Protein AF-A0A8R7QFT0-F1 (afdb_monomer)

Radius of gyration: 16.68 Å; Cα contacts (8 Å, |Δi|>4): 637; chains: 1; bounding box: 41×40×48 Å

Foldseek 3Di:
DQQPAAGDAEDPQEAADNQEHAHHQEYAYHLEYHEHCEYHEHLEYHDHNEYEEYNEYAYYNEYHDQEYAYYVEYEYEQEYFAAAFPAWDQDPVRDIDHQDQDHHAYEYECEYAEYNEYAHAARPDGNYDEELHYAYPCEYHEYCEAHYYNEAHDHLEYEYYCEYEYPDDYHDYNHYHDHPYYHYDD

Nearest PDB structures (foldseek):
  6ued-assembly1_A-2  TM=8.520E-01  e=2.632E-14  Pseudomonas aeruginosa PAO1
  4ihh-assembly2_E  TM=9.134E-01  e=1.987E-11  Escherichia coli K-12
  3pmo-assembly1_A  TM=8.432E-01  e=2.680E-12  Pseudomonas aeruginosa
  2iu9-assembly1_C  TM=8.853E-01  e=5.551E-11  Chlamydia trachomatis
  4ihf-assembly1_D  TM=6.630E-01  e=5.502E-12  Escherichia coli K-12

Mean predicted aligned error: 3.32 Å

Sequence (186 aa):
MPWRNGGGVLHRAASVDPTAVVEAGAVVHYGAVIGKEVVIGSGTVVGPSVSVGQSTRIGYNVVLSNCSVGEFYTIHNGACIGQDDFGFFVDKDGQVKKKPQELYARIGDNVEIGANTCIDRGSWRDTMIGDDTKIDNLVQIGHNVVIGKCYLICGQVGIAGSATLSDYIVLGGRVAIRDHVSIASK

Solvent-accessible surface area (backbone atoms only — not comparable to full-atom values): 8076 Å² total; per-residue (Å²): 83,73,39,91,45,49,49,7,40,38,36,93,59,35,48,66,36,88,65,25,35,32,21,50,68,14,37,38,27,44,55,15,35,39,28,48,55,18,36,38,25,38,53,16,36,40,28,56,57,22,36,37,28,35,51,17,40,37,32,38,46,23,40,39,27,43,28,38,41,32,31,56,24,41,37,32,40,46,18,37,35,20,43,80,53,95,46,64,47,68,50,99,86,71,46,81,41,77,53,79,58,79,44,27,20,42,38,35,37,45,27,34,40,21,38,49,19,38,34,16,12,1,52,92,47,53,10,35,40,28,35,52,19,38,37,34,36,47,23,40,37,28,26,29,22,37,42,33,33,48,28,42,36,33,40,48,21,35,37,35,37,46,18,38,36,45,46,65,44,74,41,57,65,57,41,73,43,64,53,70,39,76,46,79,56,134

InterPro domains:
  IPR001451 Hexapeptide repeat [PF00132] (31-65)
  IPR007691 UDP-3-O-[3-hydroxymyristoyl] glucosamine N-acyltransferase LpxD [PTHR43378] (1-186)
  IPR007691 UDP-3-O-[3-hydroxymyristoyl] glucosamine N-acyltransferase LpxD [cd03352] (14-185)
  IPR011004 Trimeric LpxA-like superfamily [SSF51161] (3-185)
  IPR018357 Hexapeptide transferase, conserved site [PS00101] (22-50)

Structure (mmCIF, N/CA/C/O backbone):
data_AF-A0A8R7QFT0-F1
#
_entry.id   AF-A0A8R7QFT0-F1
#
loop_
_atom_site.group_PDB
_atom_site.id
_atom_site.type_symbol
_atom_site.label_atom_id
_atom_site.label_alt_id
_atom_site.label_comp_id
_atom_site.label_asym_id
_atom_site.label_entity_id
_atom_site.label_seq_id
_atom_site.pdbx_PDB_ins_code
_atom_site.Cartn_x
_atom_site.Cartn_y
_atom_site.Cartn_z
_atom_site.occupancy
_atom_site.B_iso_or_equiv
_atom_site.auth_seq_id
_atom_site.auth_comp_id
_atom_site.auth_asym_id
_atom_site.auth_atom_id
_atom_site.pdbx_PDB_model_num
ATOM 1 N N . MET A 1 1 ? 17.997 4.508 -14.857 1.00 79.25 1 MET A N 1
ATOM 2 C CA . MET A 1 1 ? 18.190 4.035 -16.246 1.00 79.25 1 MET A CA 1
ATOM 3 C C . MET A 1 1 ? 16.840 3.586 -16.779 1.00 79.25 1 MET A C 1
ATOM 5 O O . MET A 1 1 ? 16.063 3.093 -15.965 1.00 79.25 1 MET A O 1
ATOM 9 N N . PRO A 1 2 ? 16.546 3.757 -18.077 1.00 84.00 2 PRO A N 1
ATOM 10 C CA . PRO A 1 2 ? 15.335 3.201 -18.675 1.00 84.00 2 PRO A CA 1
ATOM 11 C C . PRO A 1 2 ? 15.318 1.671 -18.555 1.00 84.00 2 PRO A C 1
ATOM 13 O O . PRO A 1 2 ? 16.325 1.018 -18.842 1.00 84.00 2 PRO A O 1
ATOM 16 N N . TRP A 1 3 ? 14.199 1.101 -18.118 1.00 91.62 3 TRP A N 1
ATOM 17 C CA . TRP A 1 3 ? 13.986 -0.341 -18.041 1.00 91.62 3 TRP A CA 1
ATOM 18 C C . TRP A 1 3 ? 13.552 -0.895 -19.389 1.00 91.62 3 TRP A C 1
ATOM 20 O O . TRP A 1 3 ? 12.750 -0.292 -20.099 1.00 91.62 3 TRP A O 1
ATOM 30 N N . ARG A 1 4 ? 14.085 -2.062 -19.751 1.00 89.69 4 ARG A N 1
ATOM 31 C CA . ARG A 1 4 ? 13.870 -2.647 -21.081 1.00 89.69 4 ARG A CA 1
ATOM 32 C C . ARG A 1 4 ? 12.429 -3.107 -21.295 1.00 89.69 4 ARG A C 1
ATOM 34 O O . ARG A 1 4 ? 11.943 -3.039 -22.417 1.00 89.69 4 ARG A O 1
ATOM 41 N N . ASN A 1 5 ? 11.758 -3.549 -20.235 1.00 91.88 5 ASN A N 1
ATOM 42 C CA . ASN A 1 5 ? 10.401 -4.073 -20.296 1.00 91.88 5 ASN A CA 1
ATOM 43 C C . ASN A 1 5 ? 9.395 -3.004 -19.834 1.00 91.88 5 ASN A C 1
ATOM 45 O O . ASN A 1 5 ? 8.981 -2.995 -18.680 1.00 91.88 5 ASN A O 1
ATOM 49 N N . GLY A 1 6 ? 9.073 -2.050 -20.712 1.00 91.50 6 GLY A N 1
ATOM 50 C CA . GLY A 1 6 ? 8.062 -1.007 -20.462 1.00 91.50 6 GLY A CA 1
ATOM 51 C C . GLY A 1 6 ? 8.578 0.439 -20.421 1.00 91.50 6 GLY A C 1
ATOM 52 O O . GLY A 1 6 ? 7.782 1.357 -20.584 1.00 91.50 6 GLY A O 1
ATOM 53 N N . GLY A 1 7 ? 9.890 0.676 -20.297 1.00 94.75 7 GLY A N 1
ATOM 54 C CA . GLY A 1 7 ? 10.485 2.014 -20.447 1.00 94.75 7 GLY A CA 1
ATOM 55 C C . GLY A 1 7 ? 10.501 2.907 -19.197 1.00 94.75 7 GLY A C 1
ATOM 56 O O . GLY A 1 7 ? 10.902 4.066 -19.302 1.00 94.75 7 GLY A O 1
ATOM 57 N N . GLY A 1 8 ? 10.103 2.406 -18.024 1.00 97.12 8 GLY A N 1
ATOM 58 C CA . GLY A 1 8 ? 10.170 3.144 -16.755 1.00 97.12 8 GLY A CA 1
ATOM 59 C C . GLY A 1 8 ? 11.593 3.430 -16.259 1.00 97.12 8 GLY A C 1
ATOM 60 O O . GLY A 1 8 ? 12.579 2.922 -16.796 1.00 97.12 8 GLY A O 1
ATOM 61 N N . VAL A 1 9 ? 11.730 4.259 -15.221 1.00 98.06 9 VAL A N 1
ATOM 62 C CA . VAL A 1 9 ? 13.029 4.710 -14.694 1.00 98.06 9 VAL A CA 1
ATOM 63 C C . VAL A 1 9 ? 13.386 3.976 -13.407 1.00 98.06 9 VAL A C 1
ATOM 65 O O . VAL A 1 9 ? 12.715 4.113 -12.390 1.00 98.06 9 VAL A O 1
ATOM 68 N N . LEU A 1 10 ? 14.503 3.251 -13.424 1.00 97.56 10 LEU A N 1
ATOM 69 C CA . LEU A 1 10 ? 14.984 2.498 -12.264 1.00 97.56 10 LEU A CA 1
ATOM 70 C C . LEU A 1 10 ? 16.259 3.119 -11.701 1.00 97.56 10 LEU A C 1
ATOM 72 O O . LEU A 1 10 ? 17.185 3.478 -12.445 1.00 97.56 10 LEU A O 1
ATOM 76 N N . HIS A 1 11 ? 16.336 3.196 -10.377 1.00 97.69 11 HIS A N 1
ATOM 77 C CA . HIS A 1 11 ? 17.586 3.458 -9.683 1.00 97.69 11 HIS A CA 1
ATOM 78 C C . HIS A 1 11 ? 18.527 2.245 -9.783 1.00 97.69 11 HIS A C 1
ATOM 80 O O . HIS A 1 11 ? 18.095 1.101 -9.710 1.00 97.69 11 HIS A O 1
ATOM 86 N N . ARG A 1 12 ? 19.844 2.481 -9.884 1.00 96.06 12 ARG A N 1
ATOM 87 C CA . ARG A 1 12 ? 20.861 1.417 -10.063 1.00 96.06 12 ARG A CA 1
ATOM 88 C C . ARG A 1 12 ? 20.927 0.384 -8.932 1.00 96.06 12 ARG A C 1
ATOM 90 O O . ARG A 1 12 ? 21.473 -0.690 -9.115 1.00 96.06 12 ARG A O 1
ATOM 97 N N . ALA A 1 13 ? 20.453 0.773 -7.753 1.00 97.25 13 ALA A N 1
ATOM 98 C CA . ALA A 1 13 ? 20.448 -0.045 -6.543 1.00 97.25 13 ALA A CA 1
ATOM 99 C C . ALA A 1 13 ? 19.073 -0.675 -6.263 1.00 97.25 13 ALA A C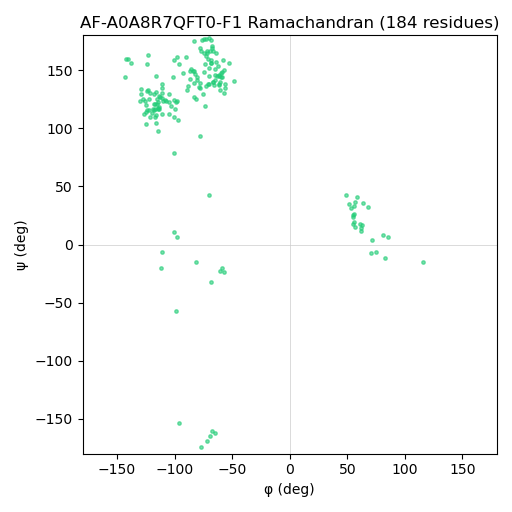 1
ATOM 101 O O . ALA A 1 13 ? 18.846 -1.143 -5.154 1.00 97.25 13 ALA A O 1
ATOM 102 N N . ALA A 1 14 ? 18.135 -0.603 -7.211 1.00 97.81 14 ALA A N 1
ATOM 103 C CA . ALA A 1 14 ? 16.905 -1.380 -7.153 1.00 97.81 14 ALA A CA 1
ATOM 104 C C . ALA A 1 14 ? 17.184 -2.808 -7.641 1.00 97.81 14 ALA A C 1
ATOM 106 O O . ALA A 1 14 ? 17.943 -3.000 -8.594 1.00 97.81 14 ALA A O 1
ATOM 107 N N . SER A 1 15 ? 16.558 -3.792 -7.006 1.00 98.06 15 SER A N 1
ATOM 108 C CA . SER A 1 15 ? 16.543 -5.180 -7.461 1.00 98.06 15 SER A CA 1
ATOM 109 C C . SER A 1 15 ? 15.217 -5.431 -8.164 1.00 98.06 15 SER A C 1
ATOM 111 O O . SER A 1 15 ? 14.169 -5.424 -7.525 1.00 98.06 15 SER A O 1
ATOM 113 N N . VAL A 1 16 ? 15.242 -5.601 -9.482 1.00 98.12 16 VAL A N 1
ATOM 114 C CA . VAL A 1 16 ? 14.033 -5.799 -10.289 1.00 98.12 16 VAL A CA 1
ATOM 115 C C . VAL A 1 16 ? 14.198 -7.076 -11.089 1.00 98.12 16 VAL A C 1
ATOM 117 O O . VAL A 1 16 ? 15.177 -7.215 -11.827 1.00 98.12 16 VAL A O 1
ATOM 120 N N . ASP A 1 17 ? 13.262 -8.010 -10.927 1.00 98.38 17 ASP A N 1
ATOM 121 C CA . ASP A 1 17 ? 13.272 -9.242 -11.704 1.00 98.38 17 ASP A CA 1
ATOM 122 C C . ASP A 1 17 ? 13.146 -8.935 -13.212 1.00 98.38 17 ASP A C 1
ATOM 124 O O . ASP A 1 17 ? 12.333 -8.090 -13.595 1.00 98.38 17 ASP A O 1
ATOM 128 N N . PRO A 1 18 ? 13.910 -9.605 -14.099 1.00 97.31 18 PRO A N 1
ATOM 129 C CA . PRO A 1 18 ? 13.865 -9.351 -15.541 1.00 97.31 18 PRO A CA 1
ATOM 130 C C . PRO A 1 18 ? 12.485 -9.513 -16.192 1.00 97.31 18 PRO A C 1
ATOM 132 O O . PRO A 1 18 ? 12.252 -8.948 -17.260 1.00 97.31 18 PRO A O 1
ATOM 135 N N . THR A 1 19 ? 11.587 -10.289 -15.579 1.00 98.06 19 THR A N 1
ATOM 136 C CA . THR A 1 19 ? 10.218 -10.504 -16.073 1.00 98.06 19 THR A CA 1
ATOM 137 C C . THR A 1 19 ? 9.258 -9.373 -15.701 1.00 98.06 19 THR A C 1
ATOM 139 O O . THR A 1 19 ? 8.189 -9.270 -16.301 1.00 98.06 19 THR A O 1
ATOM 142 N N . ALA A 1 20 ? 9.628 -8.498 -14.760 1.00 98.38 20 ALA A N 1
ATOM 143 C CA . ALA A 1 20 ? 8.789 -7.381 -14.351 1.00 98.38 20 ALA A CA 1
ATOM 144 C C . ALA A 1 20 ? 8.624 -6.358 -15.486 1.00 98.38 20 ALA A C 1
ATOM 146 O O . ALA A 1 20 ? 9.579 -6.028 -16.201 1.00 98.38 20 ALA A O 1
ATOM 147 N N . VAL A 1 21 ? 7.412 -5.829 -15.630 1.00 98.56 21 VAL A N 1
ATOM 148 C CA . VAL A 1 21 ? 7.069 -4.742 -16.550 1.00 98.56 21 VAL A CA 1
ATOM 149 C C . VAL A 1 21 ? 6.996 -3.447 -15.749 1.00 98.56 21 VAL A C 1
ATOM 151 O O . VAL A 1 21 ? 6.246 -3.349 -14.783 1.00 98.56 21 VAL A O 1
ATOM 154 N N . VAL A 1 22 ? 7.758 -2.438 -16.162 1.00 98.50 22 VAL A N 1
ATOM 155 C CA . VAL A 1 22 ? 7.735 -1.099 -15.563 1.00 98.50 22 VAL A CA 1
ATOM 156 C C . VAL A 1 22 ? 7.463 -0.101 -16.675 1.00 98.50 22 VAL A C 1
ATOM 158 O O . VAL A 1 22 ? 8.348 0.171 -17.489 1.00 98.50 22 VAL A O 1
ATOM 161 N N . GLU A 1 23 ? 6.231 0.398 -16.740 1.00 98.50 23 GLU A N 1
ATOM 162 C CA . GLU A 1 23 ? 5.762 1.258 -17.824 1.00 98.50 23 GLU A CA 1
ATOM 163 C C . GLU A 1 23 ? 6.431 2.640 -17.825 1.00 98.50 23 GLU A C 1
ATOM 165 O O . GLU A 1 23 ? 6.960 3.128 -16.821 1.00 98.50 23 GLU A O 1
ATOM 170 N N . ALA A 1 24 ? 6.399 3.302 -18.982 1.00 97.56 24 ALA A N 1
ATOM 171 C CA . ALA A 1 24 ? 6.966 4.628 -19.162 1.00 97.56 24 ALA A CA 1
ATOM 172 C C . ALA A 1 24 ? 6.370 5.623 -18.154 1.00 97.56 24 ALA A C 1
ATOM 174 O O . ALA A 1 24 ? 5.161 5.668 -17.924 1.00 97.56 24 ALA A O 1
ATOM 175 N N . GLY A 1 25 ? 7.238 6.427 -17.540 1.00 97.62 25 GLY A N 1
ATOM 176 C CA . GLY A 1 25 ? 6.858 7.378 -16.495 1.00 97.62 25 GLY A CA 1
ATOM 177 C C . GLY A 1 25 ? 6.748 6.784 -15.087 1.00 97.62 25 GLY A C 1
ATOM 178 O O . GLY A 1 25 ? 6.696 7.559 -14.138 1.00 97.62 25 GLY A O 1
ATOM 179 N N . ALA A 1 26 ? 6.757 5.457 -14.917 1.00 98.56 26 ALA A N 1
ATOM 180 C CA . ALA A 1 26 ? 6.905 4.854 -13.593 1.00 98.56 26 ALA A CA 1
ATOM 181 C C . ALA A 1 26 ? 8.355 4.971 -13.090 1.00 98.56 26 ALA A C 1
ATOM 183 O O . ALA A 1 26 ? 9.309 4.948 -13.880 1.00 98.56 26 ALA A O 1
ATOM 184 N N . VAL A 1 27 ? 8.527 5.089 -11.771 1.00 98.56 27 VAL A N 1
ATOM 185 C CA . VAL A 1 27 ? 9.830 5.283 -11.118 1.00 98.56 27 VAL A CA 1
ATOM 186 C C . VAL A 1 27 ? 10.025 4.270 -9.995 1.00 98.56 27 VAL A C 1
A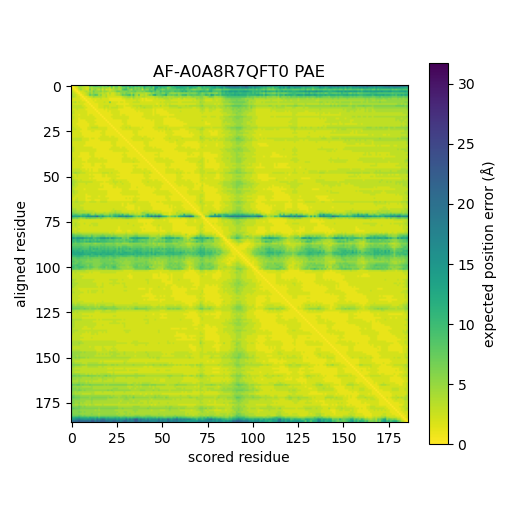TOM 188 O O . VAL A 1 27 ? 9.179 4.141 -9.116 1.00 98.56 27 VAL A O 1
ATOM 191 N N . VAL A 1 28 ? 11.171 3.586 -9.991 1.00 98.62 28 VAL A N 1
ATOM 192 C CA . VAL A 1 28 ? 11.566 2.639 -8.937 1.00 98.62 28 VAL A CA 1
ATOM 193 C C . VAL A 1 28 ? 12.836 3.138 -8.249 1.00 98.62 28 VAL A C 1
ATOM 195 O O . VAL A 1 28 ? 13.896 3.262 -8.875 1.00 98.62 28 VAL A O 1
ATOM 198 N N . HIS A 1 29 ? 12.732 3.443 -6.957 1.00 98.56 29 HIS A N 1
ATOM 199 C CA . HIS A 1 29 ? 13.805 4.031 -6.157 1.00 98.56 29 HIS A CA 1
ATOM 200 C C . HIS A 1 29 ? 14.808 2.998 -5.613 1.00 98.56 29 HIS A C 1
ATOM 202 O O . HIS A 1 29 ? 14.701 1.791 -5.816 1.00 98.56 29 HIS A O 1
ATOM 208 N N . TYR A 1 30 ? 15.861 3.498 -4.961 1.00 98.19 30 TYR A N 1
ATOM 209 C CA . TYR A 1 30 ? 16.964 2.688 -4.447 1.00 98.19 30 TYR A CA 1
ATOM 210 C C . TYR A 1 30 ? 16.505 1.669 -3.397 1.00 98.19 30 TYR A C 1
ATOM 212 O O . TYR A 1 30 ? 15.620 1.947 -2.594 1.00 98.19 30 TYR A O 1
ATOM 220 N N . GLY A 1 31 ? 17.127 0.489 -3.386 1.00 97.94 31 GLY A N 1
ATOM 221 C CA . GLY A 1 31 ? 16.820 -0.565 -2.420 1.00 97.94 31 GLY A CA 1
ATOM 222 C C . GLY A 1 31 ? 15.464 -1.242 -2.621 1.00 97.94 31 GLY A C 1
ATOM 223 O O . GLY A 1 31 ? 15.204 -2.231 -1.945 1.00 97.94 31 GLY A O 1
ATOM 224 N N . ALA A 1 32 ? 14.612 -0.750 -3.529 1.00 98.56 32 ALA A N 1
ATOM 225 C CA . ALA A 1 32 ? 13.345 -1.397 -3.839 1.00 98.56 32 ALA A CA 1
ATOM 226 C C . ALA A 1 32 ? 13.578 -2.793 -4.435 1.00 98.56 32 ALA A C 1
ATOM 228 O O . ALA A 1 32 ? 14.540 -3.002 -5.182 1.00 98.56 32 ALA A O 1
ATOM 229 N N . VAL A 1 33 ? 12.689 -3.730 -4.109 1.00 98.69 33 VAL A N 1
ATOM 230 C CA . VAL A 1 33 ? 12.734 -5.122 -4.568 1.00 98.69 33 VAL A CA 1
ATOM 231 C C . VAL A 1 33 ? 11.433 -5.447 -5.289 1.00 98.69 33 VAL A C 1
ATOM 233 O O . VAL A 1 33 ? 10.370 -5.438 -4.677 1.00 98.69 33 VAL A O 1
ATOM 236 N N . ILE A 1 34 ? 11.518 -5.735 -6.584 1.00 98.62 34 ILE A N 1
ATOM 237 C CA . ILE A 1 34 ? 10.370 -6.040 -7.440 1.00 98.62 34 ILE A CA 1
ATOM 23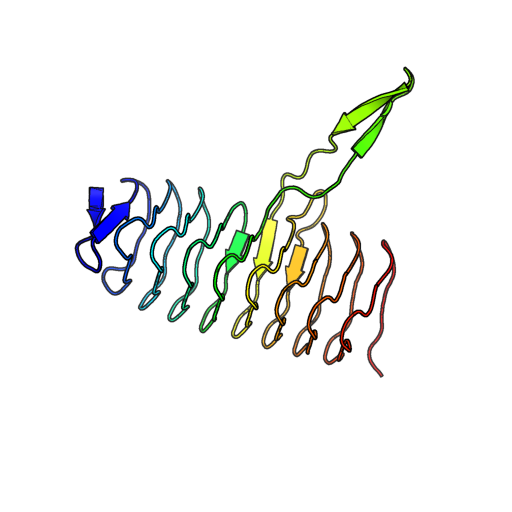8 C C . ILE A 1 34 ? 10.457 -7.498 -7.890 1.00 98.62 34 ILE A C 1
ATOM 240 O O . ILE A 1 34 ? 11.425 -7.888 -8.548 1.00 98.62 34 ILE A O 1
ATOM 244 N N . GLY A 1 35 ? 9.451 -8.287 -7.513 1.00 98.50 35 GLY A N 1
ATOM 245 C CA . GLY A 1 35 ? 9.349 -9.708 -7.824 1.00 98.50 35 GLY A CA 1
ATOM 246 C C . GLY A 1 35 ? 9.069 -10.021 -9.296 1.00 98.50 35 GLY A C 1
ATOM 247 O O . GLY A 1 35 ? 8.884 -9.139 -10.137 1.00 98.50 35 GLY A O 1
ATOM 248 N N . LYS A 1 36 ? 9.027 -11.323 -9.592 1.00 98.44 36 LYS A N 1
ATOM 249 C CA . LYS A 1 36 ? 8.719 -11.866 -10.922 1.00 98.44 36 LYS A CA 1
ATOM 250 C C . LYS A 1 36 ? 7.338 -11.437 -11.388 1.00 98.44 36 LYS A C 1
ATOM 252 O O . LYS A 1 36 ? 6.417 -11.376 -10.584 1.00 98.44 36 LYS A O 1
ATOM 257 N N . GLU A 1 37 ? 7.194 -11.185 -12.684 1.00 98.00 37 GLU A N 1
ATOM 258 C CA . GLU A 1 37 ? 5.908 -10.919 -13.346 1.00 98.00 37 GLU A CA 1
ATOM 259 C C . GLU A 1 37 ? 5.100 -9.758 -12.734 1.00 98.00 37 GLU A C 1
ATOM 261 O O . GLU A 1 37 ? 3.893 -9.648 -12.952 1.00 98.00 37 GLU A O 1
ATOM 266 N N . VAL A 1 38 ? 5.753 -8.874 -11.972 1.00 98.62 38 VAL A N 1
ATOM 267 C CA . VAL A 1 38 ? 5.128 -7.654 -11.460 1.00 98.62 38 VAL A CA 1
ATOM 268 C C . VAL A 1 38 ? 4.906 -6.683 -12.612 1.00 98.62 38 VAL A C 1
ATOM 270 O O . VAL A 1 38 ? 5.788 -6.494 -13.448 1.00 98.62 38 VAL A O 1
ATOM 273 N N . VAL A 1 39 ? 3.748 -6.030 -12.633 1.00 98.62 39 VAL A N 1
ATOM 274 C CA . VAL A 1 39 ? 3.428 -4.965 -13.590 1.00 98.62 39 VAL A CA 1
ATOM 275 C C . VAL A 1 39 ? 3.247 -3.659 -12.833 1.00 98.62 39 VAL A C 1
ATOM 277 O O . VAL A 1 39 ? 2.436 -3.588 -11.914 1.00 98.62 39 VAL A O 1
ATOM 280 N N . ILE A 1 40 ? 3.996 -2.631 -13.225 1.00 98.75 40 ILE A N 1
ATOM 281 C CA . ILE A 1 40 ? 3.951 -1.291 -12.636 1.00 98.75 40 ILE A CA 1
ATOM 282 C C . ILE A 1 40 ? 3.466 -0.305 -13.697 1.00 98.75 40 ILE A C 1
ATOM 284 O O . ILE A 1 40 ? 4.188 -0.033 -14.659 1.00 98.75 40 ILE A O 1
ATOM 288 N N . GLY A 1 41 ? 2.259 0.225 -13.503 1.00 98.62 41 GLY A N 1
ATOM 289 C CA . GLY A 1 41 ? 1.626 1.171 -14.415 1.00 98.62 41 GLY A CA 1
ATOM 290 C C . GLY A 1 41 ? 2.305 2.542 -14.464 1.00 98.62 41 GLY A C 1
ATOM 291 O O . GLY A 1 41 ? 2.959 2.974 -13.512 1.00 98.62 41 GLY A O 1
ATOM 292 N N . SER A 1 42 ? 2.125 3.261 -15.572 1.00 98.56 42 SER A N 1
ATOM 293 C CA . SER A 1 42 ? 2.629 4.625 -15.769 1.00 98.56 42 SER A CA 1
ATOM 294 C C . SER A 1 42 ? 2.326 5.582 -14.606 1.00 98.56 42 SER A C 1
ATOM 296 O O . SER A 1 42 ? 1.243 5.579 -14.018 1.00 98.56 42 SER A O 1
ATOM 298 N N . GLY A 1 43 ? 3.302 6.439 -14.295 1.00 98.38 43 GLY A N 1
ATOM 299 C CA . GLY A 1 43 ? 3.208 7.456 -13.240 1.00 98.38 43 GLY A CA 1
ATOM 300 C C . GLY A 1 43 ? 3.316 6.913 -11.812 1.00 98.38 43 GLY A C 1
ATOM 301 O O . GLY A 1 43 ? 3.395 7.699 -10.872 1.00 98.38 43 GLY A O 1
ATOM 302 N N . THR A 1 44 ? 3.353 5.590 -11.631 1.00 98.81 44 THR A N 1
ATOM 303 C CA . THR A 1 44 ? 3.532 4.974 -10.315 1.00 98.81 44 THR A CA 1
ATOM 304 C C . THR A 1 44 ? 4.944 5.181 -9.785 1.00 98.81 44 THR A C 1
ATOM 306 O O . THR A 1 44 ? 5.934 5.034 -10.507 1.00 98.81 44 THR A O 1
ATOM 309 N N . VAL A 1 45 ? 5.039 5.483 -8.492 1.00 98.75 45 VAL A N 1
ATOM 310 C CA . VAL A 1 45 ? 6.300 5.654 -7.773 1.00 98.75 45 VAL A CA 1
ATOM 311 C C . VAL A 1 45 ? 6.438 4.550 -6.734 1.00 98.75 45 VAL A C 1
ATOM 313 O O . VAL A 1 45 ? 5.666 4.474 -5.779 1.00 98.75 45 VAL A O 1
ATOM 316 N N . VAL A 1 46 ? 7.465 3.717 -6.900 1.00 98.69 46 VAL A N 1
ATOM 317 C CA . VAL A 1 46 ? 7.905 2.756 -5.888 1.00 98.69 46 VAL A CA 1
ATOM 318 C C . VAL A 1 46 ? 9.069 3.359 -5.117 1.00 98.69 46 VAL A C 1
ATOM 320 O O . VAL A 1 46 ? 10.176 3.499 -5.642 1.00 98.69 46 VAL A O 1
ATOM 323 N N . GLY A 1 47 ? 8.798 3.746 -3.876 1.00 98.44 47 GLY A N 1
ATOM 324 C CA . GLY A 1 47 ? 9.729 4.418 -2.984 1.00 98.44 47 GLY A CA 1
ATOM 325 C C . GLY A 1 47 ? 10.894 3.542 -2.510 1.00 98.44 47 GLY A C 1
ATOM 326 O O . GLY A 1 47 ? 10.978 2.353 -2.830 1.00 98.44 47 GLY A O 1
ATOM 327 N N . PRO A 1 48 ? 11.835 4.131 -1.753 1.00 97.94 48 PRO A N 1
ATOM 328 C CA . PRO A 1 48 ? 13.026 3.426 -1.310 1.00 97.94 48 PRO A CA 1
ATOM 329 C C . PRO A 1 48 ? 12.718 2.215 -0.438 1.00 97.94 48 PRO A C 1
ATOM 331 O O . PRO A 1 48 ? 11.856 2.282 0.438 1.00 97.94 48 PRO A O 1
ATOM 334 N N . SER A 1 49 ? 13.460 1.129 -0.655 1.00 97.19 49 SER A N 1
ATOM 335 C CA . SER A 1 49 ? 13.356 -0.110 0.130 1.00 97.19 49 SER A CA 1
ATOM 336 C C . SER A 1 49 ? 11.949 -0.730 0.199 1.00 97.19 49 SER A C 1
ATOM 338 O O . SER A 1 49 ? 11.695 -1.564 1.065 1.00 97.19 49 SER A O 1
ATOM 340 N N . VAL A 1 50 ? 11.037 -0.352 -0.705 1.00 98.56 50 VAL A N 1
ATOM 341 C CA . VAL A 1 50 ? 9.731 -1.007 -0.861 1.00 98.56 50 VAL A CA 1
ATOM 342 C C . VAL A 1 50 ? 9.923 -2.369 -1.522 1.00 98.56 50 VAL A C 1
ATOM 344 O O . VAL A 1 50 ? 10.655 -2.484 -2.506 1.00 98.56 50 VAL A O 1
ATOM 347 N N . SER A 1 51 ? 9.239 -3.394 -1.016 1.00 98.62 51 SER A N 1
ATOM 348 C CA . SER A 1 51 ? 9.216 -4.725 -1.631 1.00 98.62 51 SER A CA 1
ATOM 349 C C . SER A 1 51 ? 7.84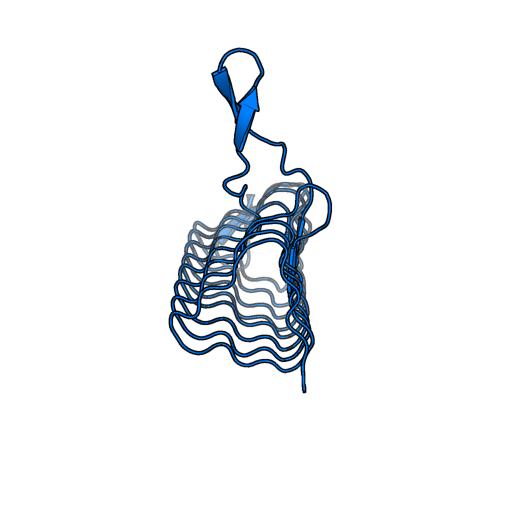3 -5.037 -2.219 1.00 98.62 51 SER A C 1
ATOM 351 O O . SER A 1 51 ? 6.830 -4.830 -1.552 1.00 98.62 51 SER A O 1
ATOM 353 N N . VAL A 1 52 ? 7.811 -5.574 -3.436 1.00 98.69 52 VAL A N 1
ATOM 354 C CA . VAL A 1 52 ? 6.592 -6.026 -4.117 1.00 98.69 52 VAL A CA 1
ATOM 355 C C . VAL A 1 52 ? 6.767 -7.487 -4.519 1.00 98.69 52 VAL A C 1
ATOM 357 O O . VAL A 1 52 ? 7.694 -7.813 -5.266 1.00 98.69 52 VAL A O 1
ATOM 360 N N . GLY A 1 53 ? 5.892 -8.352 -4.006 1.00 98.38 53 GLY A N 1
ATOM 361 C CA . GLY A 1 53 ? 5.858 -9.782 -4.297 1.00 98.38 53 GLY A CA 1
ATOM 362 C C . GLY A 1 53 ? 5.480 -10.097 -5.744 1.00 98.38 53 GLY A C 1
ATOM 363 O O . GLY A 1 53 ? 5.033 -9.228 -6.493 1.00 98.38 53 GLY A O 1
ATOM 364 N N . GLN A 1 54 ? 5.702 -11.345 -6.155 1.00 98.44 54 GLN A N 1
ATOM 365 C CA . GLN A 1 54 ? 5.520 -11.777 -7.542 1.00 98.44 54 GLN A CA 1
ATOM 366 C C . GLN A 1 54 ? 4.067 -11.677 -8.033 1.00 98.44 54 GLN A C 1
ATOM 368 O O . GLN A 1 54 ? 3.116 -11.705 -7.251 1.00 98.44 54 GLN A O 1
ATOM 373 N N . SER A 1 55 ? 3.913 -11.596 -9.356 1.00 98.06 55 SER A N 1
ATOM 374 C CA . SER A 1 55 ? 2.632 -11.617 -10.074 1.00 98.06 55 SER A CA 1
ATOM 375 C C . SER A 1 55 ? 1.629 -10.554 -9.591 1.00 98.06 55 SER A C 1
ATOM 377 O O . SER A 1 55 ? 0.416 -10.706 -9.749 1.00 98.06 55 SER A O 1
ATOM 379 N N . THR A 1 56 ? 2.142 -9.462 -9.021 1.00 98.19 56 THR A N 1
ATOM 380 C CA . THR A 1 56 ? 1.375 -8.314 -8.529 1.00 98.19 56 THR A CA 1
ATOM 381 C C . THR A 1 56 ? 1.185 -7.271 -9.628 1.00 98.19 56 THR A C 1
ATOM 383 O O . THR A 1 56 ? 2.132 -6.884 -10.314 1.00 98.19 56 THR A O 1
ATOM 386 N N . ARG A 1 57 ? -0.044 -6.775 -9.785 1.00 98.50 57 ARG A N 1
ATOM 387 C CA . ARG A 1 57 ? -0.392 -5.696 -10.717 1.00 98.50 57 ARG A CA 1
ATOM 388 C C . ARG A 1 57 ? -0.612 -4.398 -9.957 1.00 98.50 57 ARG A C 1
ATOM 390 O O . ARG A 1 57 ? -1.468 -4.326 -9.080 1.00 98.50 57 ARG A O 1
ATOM 397 N N . ILE A 1 58 ? 0.142 -3.371 -10.318 1.00 98.69 58 ILE A N 1
ATOM 398 C CA . ILE A 1 58 ? 0.040 -2.028 -9.760 1.00 98.69 58 ILE A CA 1
ATOM 399 C C . ILE A 1 58 ? -0.431 -1.096 -10.870 1.00 98.69 58 ILE A C 1
ATOM 401 O O . ILE A 1 58 ? 0.206 -1.007 -11.918 1.00 98.69 58 ILE A O 1
ATOM 405 N N . GLY A 1 59 ? -1.552 -0.418 -10.636 1.00 98.50 59 GLY A N 1
ATOM 406 C CA . GLY A 1 59 ? -2.167 0.510 -11.574 1.00 98.50 59 GLY A CA 1
ATOM 407 C C . GLY A 1 59 ? -1.359 1.789 -11.791 1.00 98.50 59 GLY A C 1
ATOM 408 O O . GLY A 1 59 ? -0.178 1.890 -11.458 1.00 98.50 59 GLY A O 1
ATOM 409 N N . TYR A 1 60 ? -2.020 2.783 -12.369 1.00 98.69 60 TYR A N 1
ATOM 410 C CA . TYR A 1 60 ? -1.436 4.078 -12.705 1.00 98.69 60 TYR A CA 1
ATOM 411 C C . TYR A 1 60 ? -1.403 5.018 -11.502 1.00 98.69 60 TYR A C 1
ATOM 413 O O . TYR A 1 60 ? -2.338 5.039 -10.697 1.00 98.69 60 TYR A O 1
ATOM 421 N N . ASN A 1 61 ? -0.377 5.869 -11.441 1.00 98.69 61 ASN A N 1
ATOM 422 C CA . ASN A 1 61 ? -0.237 6.927 -10.431 1.00 98.69 61 ASN A CA 1
ATOM 423 C C . ASN A 1 61 ? -0.354 6.428 -8.976 1.00 98.69 61 ASN A C 1
ATOM 425 O O . ASN A 1 61 ? -0.853 7.147 -8.114 1.00 98.69 61 ASN A O 1
ATOM 429 N N . VAL A 1 62 ? 0.070 5.194 -8.702 1.00 98.81 62 VAL A N 1
ATOM 430 C CA . VAL A 1 62 ? 0.133 4.644 -7.344 1.00 98.81 62 VAL A CA 1
ATOM 431 C C . VAL A 1 62 ? 1.396 5.155 -6.654 1.00 98.81 62 VAL A C 1
ATOM 433 O O . VAL A 1 62 ? 2.448 5.291 -7.281 1.00 98.81 62 VAL A O 1
ATOM 436 N N . VAL A 1 63 ? 1.324 5.413 -5.351 1.00 98.75 63 VAL A N 1
ATOM 437 C CA . VAL A 1 63 ? 2.493 5.785 -4.545 1.00 98.75 63 VAL A CA 1
ATOM 438 C C . VAL A 1 63 ? 2.714 4.743 -3.461 1.00 98.75 63 VAL A C 1
ATOM 440 O O . VAL A 1 63 ? 1.886 4.582 -2.566 1.00 98.75 63 VAL A O 1
ATOM 443 N N . LEU A 1 64 ? 3.854 4.059 -3.522 1.00 98.69 64 LEU A N 1
ATOM 444 C CA . LEU A 1 64 ? 4.294 3.113 -2.501 1.00 98.69 64 LEU A CA 1
ATOM 445 C C . LEU A 1 64 ? 5.488 3.695 -1.747 1.00 98.69 64 LEU A C 1
ATOM 447 O O . LEU A 1 64 ? 6.513 4.005 -2.350 1.00 98.69 64 LEU A O 1
ATOM 451 N N . SER A 1 65 ? 5.397 3.811 -0.428 1.00 97.94 65 SER A N 1
ATOM 452 C CA . SER A 1 65 ? 6.502 4.236 0.437 1.00 97.94 65 SER A CA 1
ATOM 453 C C . SER A 1 65 ? 6.464 3.459 1.739 1.00 97.94 65 SER A C 1
ATOM 455 O O . SER A 1 65 ? 5.382 3.193 2.236 1.00 97.94 65 SER A O 1
ATOM 457 N N . ASN A 1 66 ? 7.617 3.116 2.323 1.00 98.00 66 ASN A N 1
ATOM 458 C CA . ASN A 1 66 ? 7.668 2.461 3.639 1.00 98.00 66 ASN A CA 1
ATOM 459 C C . ASN A 1 66 ? 6.708 1.258 3.746 1.00 98.00 66 ASN A C 1
ATOM 461 O O . ASN A 1 66 ? 6.005 1.093 4.741 1.00 98.00 66 ASN A O 1
ATOM 465 N N . CYS A 1 67 ? 6.641 0.419 2.713 1.00 98.50 67 CYS A N 1
ATOM 466 C CA . CYS A 1 67 ? 5.706 -0.696 2.688 1.00 98.50 67 CYS A CA 1
ATOM 467 C C . CYS A 1 67 ? 6.305 -1.962 2.080 1.00 98.50 67 CYS A C 1
ATOM 469 O O . CYS A 1 67 ? 7.277 -1.919 1.323 1.00 98.50 67 CYS A O 1
ATOM 471 N N . SER A 1 68 ? 5.680 -3.091 2.397 1.00 98.56 68 SER A N 1
ATOM 472 C CA . SER A 1 68 ? 5.864 -4.352 1.685 1.00 98.56 68 SER A CA 1
ATOM 473 C C . SER A 1 68 ? 4.513 -4.856 1.201 1.00 98.56 68 SER A C 1
ATOM 475 O O . SER A 1 68 ? 3.565 -4.896 1.986 1.00 98.56 68 SER A O 1
ATOM 477 N N . VAL A 1 69 ? 4.446 -5.243 -0.067 1.00 98.19 69 VAL A N 1
ATOM 478 C CA . VAL A 1 69 ? 3.270 -5.835 -0.707 1.00 98.19 69 VAL A CA 1
ATOM 479 C C . VAL A 1 69 ? 3.565 -7.297 -1.007 1.00 98.19 69 VAL A C 1
ATOM 481 O O . VAL A 1 69 ? 4.621 -7.590 -1.571 1.00 98.19 69 VAL A O 1
ATOM 484 N N . GLY A 1 70 ? 2.654 -8.185 -0.611 1.00 97.19 70 GLY A N 1
ATOM 485 C CA . GLY A 1 70 ? 2.711 -9.615 -0.896 1.00 97.19 70 GLY A CA 1
ATOM 486 C C . GLY A 1 70 ? 2.541 -9.964 -2.377 1.00 97.19 70 GLY A C 1
ATOM 487 O O . GLY A 1 70 ? 2.752 -9.144 -3.280 1.00 97.19 70 GLY A O 1
ATOM 488 N N . GLU A 1 71 ? 2.194 -11.219 -2.626 1.00 97.44 71 GLU A N 1
ATOM 489 C CA . GLU A 1 71 ? 2.101 -11.811 -3.962 1.00 97.44 71 GLU A CA 1
ATOM 490 C C . GLU A 1 71 ? 0.662 -11.841 -4.503 1.00 97.44 71 GLU A C 1
ATOM 492 O O . GLU A 1 71 ? -0.313 -11.762 -3.750 1.00 97.44 71 GLU A O 1
ATOM 497 N N . PHE A 1 72 ? 0.528 -11.991 -5.828 1.00 90.75 72 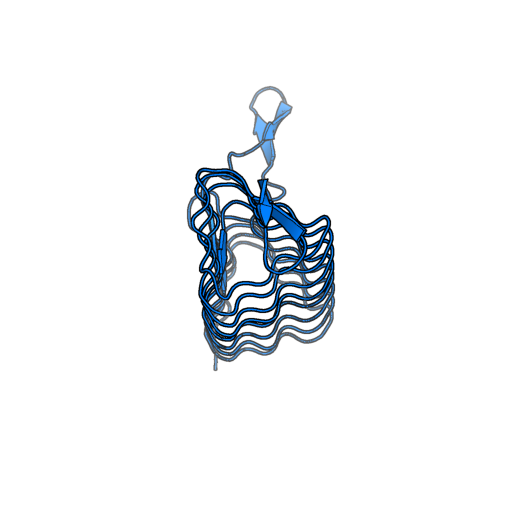PHE A N 1
ATOM 498 C CA . PHE A 1 72 ? -0.756 -12.163 -6.533 1.00 90.75 72 PHE A CA 1
ATOM 499 C C . PHE A 1 72 ? -1.767 -11.036 -6.276 1.00 90.75 72 PHE A C 1
ATOM 501 O O . PHE A 1 72 ? -2.975 -11.250 -6.178 1.00 90.75 72 PHE A O 1
ATOM 508 N N . TYR A 1 73 ? -1.253 -9.817 -6.166 1.00 84.56 73 TYR A N 1
ATOM 509 C CA . TYR A 1 73 ? -1.988 -8.648 -5.708 1.00 84.56 73 TYR A CA 1
ATOM 510 C C . TYR A 1 73 ? -2.551 -7.808 -6.878 1.00 84.56 73 TYR A C 1
ATOM 512 O O . TYR A 1 73 ? -1.981 -7.799 -7.973 1.00 84.56 73 TYR A O 1
ATOM 520 N N . THR A 1 74 ? -3.628 -7.039 -6.653 1.00 94.88 74 THR A N 1
ATOM 521 C CA . THR A 1 74 ? -4.056 -5.938 -7.554 1.00 94.88 74 THR A CA 1
ATOM 522 C C . THR A 1 74 ? -4.229 -4.607 -6.806 1.00 94.88 74 THR A C 1
ATOM 524 O O . THR A 1 74 ? -5.129 -4.472 -5.978 1.00 94.88 74 THR A O 1
ATOM 527 N N . ILE A 1 75 ? -3.370 -3.613 -7.087 1.00 98.12 75 ILE A N 1
ATOM 528 C CA . ILE A 1 75 ? -3.506 -2.222 -6.607 1.00 98.12 75 ILE A CA 1
ATOM 529 C C . ILE A 1 75 ? -4.098 -1.389 -7.742 1.00 98.12 75 ILE A C 1
ATOM 531 O O . ILE A 1 75 ? -3.466 -1.228 -8.786 1.00 98.12 75 ILE A O 1
ATOM 535 N N . HIS A 1 76 ? -5.287 -0.837 -7.542 1.00 98.62 76 HIS A N 1
ATOM 536 C CA . HIS A 1 76 ? -5.936 0.049 -8.504 1.00 98.62 76 HIS A CA 1
ATOM 537 C C . HIS A 1 76 ? -5.349 1.467 -8.468 1.00 98.62 76 HIS A C 1
ATOM 539 O O . HIS A 1 76 ? -4.557 1.840 -7.603 1.00 98.62 76 HIS A O 1
ATOM 545 N N . ASN A 1 77 ? -5.731 2.267 -9.461 1.00 98.62 77 ASN A N 1
ATOM 546 C CA . ASN A 1 77 ? -5.107 3.556 -9.754 1.00 98.62 77 ASN A CA 1
ATOM 547 C C . ASN A 1 77 ? -5.175 4.549 -8.583 1.00 98.62 77 ASN A C 1
ATOM 549 O O . ASN A 1 77 ? -6.186 4.643 -7.887 1.00 98.62 77 ASN A O 1
ATOM 553 N N . GLY A 1 78 ? -4.124 5.350 -8.417 1.00 98.56 78 GLY A N 1
ATOM 554 C CA . GLY A 1 78 ? -4.105 6.463 -7.463 1.00 98.56 78 GLY A CA 1
ATOM 555 C C . GLY A 1 78 ? -4.035 6.067 -5.986 1.00 98.56 78 GLY A C 1
ATOM 556 O O . GLY A 1 78 ? -4.110 6.942 -5.129 1.00 98.56 78 GLY A O 1
ATOM 557 N N . ALA A 1 79 ? -3.913 4.776 -5.659 1.00 98.75 79 ALA A N 1
ATOM 558 C CA . ALA A 1 79 ? -3.745 4.343 -4.276 1.00 98.75 79 ALA A CA 1
ATOM 559 C C . ALA A 1 79 ? -2.415 4.843 -3.679 1.00 98.75 79 ALA A C 1
ATOM 561 O O . ALA A 1 79 ? -1.386 4.896 -4.360 1.00 98.75 79 ALA A O 1
ATOM 562 N N . CYS A 1 80 ? -2.430 5.157 -2.385 1.00 98.62 80 CYS A N 1
ATOM 563 C CA . CYS A 1 80 ? -1.278 5.652 -1.632 1.00 98.62 80 CYS A CA 1
ATOM 564 C C . CYS A 1 80 ? -1.029 4.749 -0.420 1.00 98.62 80 CYS A C 1
ATOM 566 O O . CYS A 1 80 ? -1.862 4.673 0.481 1.00 98.62 80 CYS A O 1
ATOM 568 N N . ILE A 1 81 ? 0.116 4.066 -0.378 1.00 98.69 81 ILE A N 1
ATOM 569 C CA . ILE A 1 81 ? 0.423 3.065 0.654 1.00 98.69 81 ILE A CA 1
ATOM 570 C C . ILE A 1 81 ? 1.712 3.429 1.388 1.00 98.69 81 ILE A C 1
ATOM 572 O O . ILE A 1 81 ? 2.731 3.749 0.778 1.00 98.69 81 ILE A O 1
ATOM 576 N N . GLY A 1 82 ? 1.634 3.354 2.716 1.00 97.56 82 GLY A N 1
ATOM 577 C CA . GLY A 1 82 ? 2.676 3.665 3.686 1.00 97.56 82 GLY A CA 1
ATOM 578 C C . GLY A 1 82 ? 3.039 5.150 3.753 1.00 97.56 82 GLY A C 1
ATOM 579 O O . GLY A 1 82 ? 4.184 5.521 4.038 1.00 97.56 82 GLY A O 1
ATOM 580 N N . GLN A 1 83 ? 2.049 6.013 3.514 1.00 94.06 83 GLN A N 1
ATOM 581 C CA . GLN A 1 83 ? 2.156 7.441 3.802 1.00 94.06 83 GLN A CA 1
ATOM 582 C C . GLN A 1 83 ? 2.183 7.701 5.313 1.00 94.06 83 GLN A C 1
ATOM 584 O O . GLN A 1 83 ? 1.973 6.807 6.134 1.00 94.06 83 GLN A O 1
ATOM 589 N N . ASP A 1 84 ? 2.562 8.924 5.672 1.00 88.75 84 ASP A N 1
ATOM 590 C CA . ASP A 1 84 ? 2.581 9.374 7.060 1.00 88.75 84 ASP A CA 1
ATOM 591 C C . ASP A 1 84 ? 1.162 9.793 7.463 1.00 88.75 84 ASP A C 1
ATOM 593 O O . ASP A 1 84 ? 0.591 10.657 6.801 1.00 88.75 84 ASP A O 1
ATOM 597 N N . ASP A 1 85 ? 0.620 9.233 8.544 1.00 86.25 85 ASP A N 1
ATOM 598 C CA . ASP A 1 85 ? -0.732 9.556 9.026 1.00 86.25 85 ASP A CA 1
ATOM 599 C C . ASP A 1 85 ? -0.801 10.936 9.716 1.00 86.25 85 ASP A C 1
ATOM 601 O O . ASP A 1 85 ? 0.193 11.619 9.969 1.00 86.25 85 ASP A O 1
ATOM 605 N N . PHE A 1 86 ? -1.992 11.342 10.135 1.00 85.38 86 PHE A N 1
ATOM 606 C CA . PHE A 1 86 ? -2.339 12.511 10.929 1.00 85.38 86 PHE A CA 1
ATOM 607 C C . PHE A 1 86 ? -1.881 12.436 12.407 1.00 85.38 86 PHE A C 1
ATOM 609 O O . PHE A 1 86 ? -2.590 12.814 13.339 1.00 85.38 86 PHE A O 1
ATOM 616 N N . GLY A 1 87 ? -0.658 11.970 12.662 1.00 87.00 87 GLY A N 1
ATOM 617 C CA . GLY A 1 87 ? -0.075 11.922 14.003 1.00 87.00 87 GLY A CA 1
ATOM 618 C C . GLY A 1 87 ? 0.426 13.290 14.476 1.00 87.00 87 GLY A C 1
ATOM 619 O O . GLY A 1 87 ? 1.582 13.630 14.234 1.00 87.00 87 GLY A O 1
ATOM 620 N N . PHE A 1 88 ? -0.395 14.053 15.199 1.00 91.88 88 PHE A N 1
ATOM 621 C CA . PHE A 1 88 ? -0.005 15.332 15.811 1.00 91.88 88 PHE A CA 1
ATOM 622 C C . PHE A 1 88 ? -0.260 15.349 17.326 1.00 91.88 88 PHE A C 1
ATOM 624 O O . PHE A 1 88 ? -1.081 14.596 17.849 1.00 91.88 88 PHE A O 1
ATOM 631 N N . PHE A 1 89 ? 0.471 16.190 18.054 1.00 90.31 89 PHE A N 1
ATOM 632 C CA . PHE A 1 89 ? 0.218 16.495 19.464 1.00 90.31 89 PHE A CA 1
ATOM 633 C C . PHE A 1 89 ? 0.495 17.968 19.748 1.00 90.31 89 PHE A C 1
ATOM 635 O O . PHE A 1 89 ? 1.219 18.616 18.999 1.00 90.31 89 PHE A O 1
ATOM 642 N N . VAL A 1 90 ? -0.076 18.485 20.832 1.00 94.56 90 VAL A N 1
ATOM 643 C CA . VAL A 1 90 ? 0.221 19.830 21.329 1.00 94.56 90 VAL A CA 1
ATOM 644 C C . VAL A 1 90 ? 1.243 19.691 22.450 1.00 94.56 90 VAL A C 1
ATOM 646 O O . VAL A 1 90 ? 1.023 18.922 23.387 1.00 94.56 90 VAL A O 1
ATOM 649 N N . ASP A 1 91 ? 2.385 20.362 22.326 1.00 93.81 91 ASP A N 1
ATOM 650 C CA . ASP A 1 91 ? 3.392 20.375 23.383 1.00 93.81 91 ASP A CA 1
ATOM 651 C C . ASP A 1 91 ? 2.988 21.294 24.550 1.00 93.81 91 ASP A C 1
ATOM 653 O O . ASP A 1 91 ? 1.956 21.968 24.533 1.00 93.81 91 ASP A O 1
ATOM 657 N N . LYS A 1 92 ? 3.811 21.313 25.601 1.00 94.75 92 LYS A N 1
ATOM 658 C CA . LYS A 1 92 ? 3.589 22.140 26.799 1.00 94.75 92 LYS A CA 1
ATOM 659 C C . LYS A 1 92 ? 3.507 23.648 26.511 1.00 94.75 92 LYS A C 1
ATOM 661 O O . LYS A 1 92 ? 2.965 24.379 27.333 1.00 94.75 92 LYS A O 1
ATOM 666 N N . ASP A 1 93 ? 4.036 24.091 25.372 1.00 95.81 93 ASP A N 1
ATOM 667 C CA . ASP A 1 93 ? 4.088 25.492 24.956 1.00 95.81 93 ASP A CA 1
ATOM 668 C C . ASP A 1 93 ? 2.936 25.830 23.983 1.00 95.81 93 ASP A C 1
ATOM 670 O O . ASP A 1 93 ? 2.880 26.930 23.434 1.00 95.81 93 ASP A O 1
ATOM 674 N N . GLY A 1 94 ? 2.002 24.893 23.761 1.00 94.50 94 GLY A N 1
ATOM 675 C CA . GLY A 1 94 ? 0.842 25.075 22.890 1.00 94.50 94 GLY A CA 1
ATOM 676 C C . GLY A 1 94 ? 1.134 24.876 21.400 1.00 94.50 94 GLY A C 1
ATOM 677 O O . GLY A 1 94 ? 0.267 25.158 20.572 1.00 94.50 94 GLY A O 1
ATOM 678 N N . GLN A 1 95 ? 2.324 24.396 21.023 1.00 95.50 95 GLN A N 1
ATOM 679 C CA . GLN A 1 95 ? 2.686 24.205 19.619 1.00 95.50 95 GLN A CA 1
ATOM 680 C C . GLN A 1 95 ? 2.259 22.826 19.120 1.00 95.50 95 GLN A C 1
ATOM 682 O O . GLN A 1 95 ? 2.490 21.807 19.771 1.00 95.50 95 GLN A O 1
ATOM 687 N N . VAL A 1 96 ? 1.696 22.784 17.912 1.00 95.12 96 VAL A N 1
ATOM 688 C CA . VAL A 1 96 ? 1.404 21.525 17.219 1.00 95.12 96 VAL A CA 1
ATOM 689 C C . VAL A 1 96 ? 2.714 20.916 16.717 1.00 95.12 96 VAL A C 1
ATOM 691 O O . VAL A 1 96 ? 3.431 21.515 15.914 1.00 95.12 96 VAL A O 1
ATOM 694 N N . LYS A 1 97 ? 3.030 19.711 17.185 1.00 93.75 97 LYS A N 1
ATOM 695 C CA . LYS A 1 97 ? 4.203 18.925 16.797 1.00 93.75 97 LYS A CA 1
ATOM 696 C C . LYS A 1 97 ? 3.775 17.633 16.112 1.00 93.75 97 LYS A C 1
ATOM 698 O O . LYS A 1 97 ? 2.762 17.025 16.461 1.00 93.75 97 LYS A O 1
ATOM 703 N N . LYS A 1 98 ? 4.570 17.207 15.131 1.00 91.38 98 LYS A N 1
ATOM 704 C CA . LYS A 1 98 ? 4.388 15.943 14.413 1.00 91.38 98 LYS A CA 1
ATOM 705 C C . LYS A 1 98 ? 4.901 14.780 15.268 1.00 91.38 98 LYS A C 1
ATOM 707 O O . LYS A 1 98 ? 5.994 14.860 15.826 1.00 91.38 98 LYS A O 1
ATOM 712 N N . LYS A 1 99 ? 4.131 13.696 15.351 1.00 89.56 99 LYS A N 1
ATOM 713 C CA . LYS A 1 99 ? 4.588 12.409 15.889 1.00 89.56 99 LYS A CA 1
ATOM 714 C C . LYS A 1 99 ? 5.326 11.642 14.788 1.00 89.56 99 LYS A C 1
ATOM 716 O O . LYS A 1 99 ? 4.730 11.454 13.726 1.00 89.56 99 LYS A O 1
ATOM 721 N N . PRO A 1 100 ? 6.563 11.176 15.023 1.00 88.25 100 PRO A N 1
ATOM 722 C CA . PRO A 1 100 ? 7.268 10.337 14.060 1.00 88.25 100 PRO A CA 1
ATOM 723 C C . PRO A 1 100 ? 6.470 9.070 13.709 1.00 88.25 100 PRO A C 1
ATOM 725 O O . PRO A 1 100 ? 6.000 8.363 14.601 1.00 88.25 100 PRO A O 1
ATOM 728 N N . GLN A 1 101 ? 6.321 8.792 12.412 1.00 87.88 101 GLN A N 1
ATOM 729 C CA . GLN A 1 101 ? 5.830 7.516 11.879 1.00 87.88 101 GLN A CA 1
ATOM 730 C C . GLN A 1 101 ? 6.986 6.881 11.102 1.00 87.88 101 GLN A C 1
ATOM 732 O O . GLN A 1 101 ? 7.266 7.290 9.973 1.00 87.88 101 GLN A O 1
ATOM 737 N N . GLU A 1 102 ? 7.713 5.954 11.721 1.00 91.44 102 GLU A N 1
ATOM 738 C CA . GLU A 1 102 ? 8.989 5.437 11.190 1.00 91.44 102 GLU A CA 1
ATOM 739 C C . GLU A 1 102 ? 8.916 3.981 10.716 1.00 91.44 102 GLU A C 1
ATOM 741 O O . GLU A 1 102 ? 9.882 3.466 10.154 1.00 91.44 102 GLU A O 1
ATOM 746 N N . LEU A 1 103 ? 7.784 3.311 10.939 1.00 96.19 103 LEU A N 1
ATOM 747 C CA . LEU A 1 103 ? 7.618 1.896 10.627 1.00 96.19 103 LEU A CA 1
ATOM 748 C C . LEU A 1 103 ? 6.950 1.705 9.263 1.00 96.19 103 LEU A C 1
ATOM 750 O O . LEU A 1 103 ? 7.097 2.546 8.376 1.00 96.19 103 LEU A O 1
ATOM 754 N N . TYR A 1 104 ? 6.262 0.579 9.061 1.00 98.31 104 TYR A N 1
ATOM 755 C CA . TYR A 1 104 ? 5.832 0.148 7.738 1.00 98.31 104 TYR A CA 1
ATOM 756 C C . TYR A 1 104 ? 4.321 -0.069 7.629 1.00 98.31 104 TYR A C 1
ATOM 758 O O . TYR A 1 104 ? 3.604 -0.199 8.626 1.00 98.31 104 TYR A O 1
ATOM 766 N N . ALA A 1 105 ? 3.848 -0.114 6.385 1.00 98.56 105 ALA A N 1
ATOM 767 C CA . ALA A 1 105 ? 2.611 -0.788 6.008 1.00 98.56 105 ALA A CA 1
ATOM 768 C C . ALA A 1 105 ? 2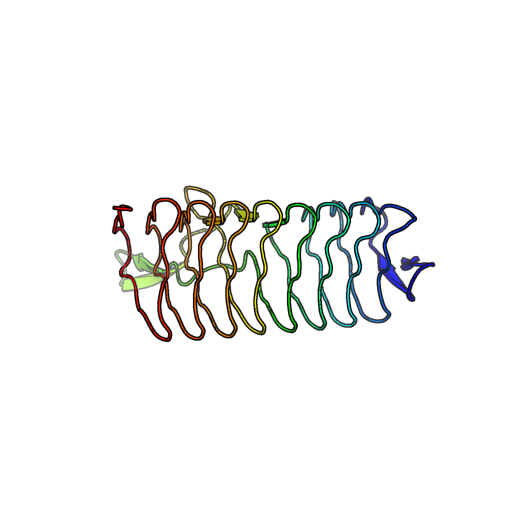.948 -2.175 5.429 1.00 98.56 105 ALA A C 1
ATOM 770 O O . ALA A 1 105 ? 3.726 -2.297 4.480 1.00 98.56 105 ALA A O 1
ATOM 771 N N . ARG A 1 106 ? 2.391 -3.232 6.018 1.00 98.62 106 ARG A N 1
ATOM 772 C CA . ARG A 1 106 ? 2.607 -4.633 5.645 1.00 98.62 106 ARG A CA 1
ATOM 773 C C . ARG A 1 106 ? 1.331 -5.180 5.033 1.00 98.62 106 ARG A C 1
ATOM 775 O O . ARG A 1 106 ? 0.327 -5.325 5.724 1.00 98.62 106 ARG A O 1
ATOM 782 N N . ILE A 1 107 ? 1.374 -5.468 3.745 1.00 98.56 107 ILE A N 1
ATOM 783 C CA . ILE A 1 107 ? 0.230 -5.975 3.003 1.00 98.56 107 ILE A CA 1
ATOM 784 C C . ILE A 1 107 ? 0.483 -7.445 2.672 1.00 98.56 107 ILE A C 1
ATOM 786 O O . ILE A 1 107 ? 1.530 -7.761 2.104 1.00 98.56 107 ILE A O 1
ATOM 790 N N . GLY A 1 108 ? -0.445 -8.316 3.070 1.00 98.25 108 GLY A N 1
ATOM 791 C CA . GLY A 1 108 ? -0.384 -9.760 2.850 1.00 98.25 108 GLY A CA 1
ATOM 792 C C . GLY A 1 108 ? -0.613 -10.186 1.399 1.00 98.25 108 GLY A C 1
ATOM 793 O O . GLY A 1 108 ? -0.645 -9.361 0.478 1.00 98.25 108 GLY A O 1
ATOM 794 N N . ASP A 1 109 ? -0.782 -11.491 1.214 1.00 98.19 109 ASP A N 1
ATOM 795 C CA . ASP A 1 109 ? -0.924 -12.124 -0.099 1.00 98.19 109 ASP A CA 1
ATOM 796 C C . ASP A 1 109 ? -2.375 -12.107 -0.596 1.00 98.19 109 ASP A C 1
ATOM 798 O O . ASP A 1 109 ? -3.324 -12.122 0.191 1.00 98.19 109 ASP A O 1
ATOM 802 N N . ASN A 1 110 ? -2.564 -12.089 -1.921 1.00 97.69 110 ASN A N 1
ATOM 803 C CA . ASN A 1 110 ? -3.884 -12.071 -2.564 1.00 97.69 110 ASN A CA 1
ATOM 804 C C . ASN A 1 110 ? -4.806 -10.959 -2.026 1.00 97.69 110 ASN A C 1
ATOM 806 O O . ASN A 1 110 ? -6.019 -11.128 -1.895 1.00 97.69 110 ASN A O 1
ATOM 810 N N . VAL A 1 111 ? -4.250 -9.804 -1.682 1.00 98.00 111 VAL A N 1
ATOM 811 C CA . VAL A 1 111 ? -5.036 -8.646 -1.256 1.00 98.00 111 VAL A CA 1
ATOM 812 C C . VAL A 1 111 ? -5.337 -7.766 -2.488 1.00 98.00 111 VAL A C 1
ATOM 814 O O . VAL A 1 111 ? -4.583 -7.731 -3.461 1.00 98.00 111 VAL A O 1
ATOM 817 N N . GLU A 1 112 ? -6.493 -7.103 -2.503 1.00 98.38 112 GLU A N 1
ATOM 818 C CA . GLU A 1 112 ? -6.876 -6.149 -3.556 1.00 98.38 112 GLU A CA 1
ATOM 819 C C . GLU A 1 112 ? -7.150 -4.779 -2.927 1.00 98.38 112 GLU A C 1
ATOM 821 O O . GLU A 1 112 ? -7.879 -4.696 -1.940 1.00 98.38 112 GLU A O 1
ATOM 826 N N . ILE A 1 113 ? -6.552 -3.711 -3.473 1.00 98.69 113 ILE A N 1
ATOM 827 C CA . ILE A 1 113 ? -6.756 -2.324 -3.015 1.00 98.69 113 ILE A CA 1
ATOM 828 C C . ILE A 1 113 ? -7.371 -1.519 -4.147 1.00 98.69 113 ILE A C 1
ATOM 830 O O . ILE A 1 113 ? -6.766 -1.380 -5.209 1.00 98.69 113 ILE A O 1
ATOM 834 N N . GLY A 1 114 ? -8.545 -0.958 -3.885 1.00 98.69 114 GLY A N 1
ATOM 835 C CA . GLY A 1 114 ? -9.286 -0.088 -4.779 1.00 98.69 114 GLY A CA 1
ATOM 836 C C . GLY A 1 114 ? -8.612 1.259 -5.022 1.00 98.69 114 GLY A C 1
ATOM 837 O O . GLY A 1 114 ? -7.637 1.652 -4.380 1.00 98.69 114 GLY A O 1
ATOM 838 N N . ALA A 1 115 ? -9.149 1.974 -6.002 1.00 98.75 115 ALA A N 1
ATOM 839 C CA . ALA A 1 115 ? -8.617 3.236 -6.469 1.00 98.75 115 ALA A CA 1
ATOM 840 C C . ALA A 1 115 ? -8.690 4.314 -5.384 1.00 98.75 115 ALA A C 1
ATOM 842 O O . ALA A 1 115 ? -9.687 4.431 -4.662 1.00 98.75 115 ALA A O 1
ATOM 843 N N . ASN A 1 116 ? -7.646 5.142 -5.317 1.00 98.75 116 ASN A N 1
ATOM 844 C CA . ASN A 1 116 ? -7.523 6.261 -4.376 1.00 98.75 116 ASN A CA 1
ATOM 845 C C . ASN A 1 116 ? -7.693 5.873 -2.894 1.00 98.75 116 ASN A C 1
ATOM 847 O O . ASN A 1 116 ? -8.073 6.707 -2.074 1.00 98.75 116 ASN A O 1
ATOM 851 N N . THR A 1 117 ? -7.448 4.610 -2.550 1.00 98.81 117 THR A N 1
ATOM 852 C CA . THR A 1 117 ? -7.395 4.157 -1.160 1.00 98.81 117 THR A CA 1
ATOM 853 C C . THR A 1 117 ? -6.061 4.553 -0.537 1.00 98.81 117 THR A C 1
ATOM 855 O O . THR A 1 117 ? -5.007 4.447 -1.171 1.00 98.81 117 THR A O 1
ATOM 858 N N . CYS A 1 118 ? -6.118 4.997 0.714 1.00 98.62 118 CYS A N 1
ATOM 859 C CA . CYS A 1 118 ? -4.966 5.423 1.494 1.00 98.62 118 CYS A CA 1
ATOM 860 C C . CYS A 1 118 ? -4.744 4.461 2.664 1.00 98.62 118 CYS A C 1
ATOM 862 O O . CYS A 1 118 ? -5.662 4.184 3.438 1.00 98.62 118 CYS A O 1
ATOM 864 N N . ILE A 1 119 ? -3.518 3.954 2.786 1.00 98.56 119 ILE A N 1
ATOM 865 C CA . ILE A 1 119 ? -3.089 3.105 3.900 1.00 98.56 119 ILE A CA 1
ATOM 866 C C . ILE A 1 119 ? -1.856 3.728 4.528 1.00 98.56 119 ILE A C 1
ATOM 868 O O . ILE A 1 119 ? -0.791 3.759 3.909 1.00 98.56 119 ILE A O 1
ATOM 872 N N . ASP A 1 120 ? -1.978 4.179 5.765 1.00 98.31 120 ASP A N 1
ATOM 873 C CA . ASP A 1 120 ? -0.873 4.817 6.461 1.00 98.31 120 ASP A CA 1
ATOM 874 C C . ASP A 1 120 ? 0.048 3.796 7.120 1.00 98.31 120 ASP A C 1
ATOM 876 O O . ASP A 1 120 ? -0.369 2.715 7.545 1.00 98.31 120 ASP A O 1
ATOM 880 N N . ARG A 1 121 ? 1.334 4.136 7.220 1.00 97.62 121 ARG A N 1
ATOM 881 C CA . ARG A 1 121 ? 2.322 3.291 7.901 1.00 97.62 121 ARG A CA 1
ATOM 882 C C . ARG A 1 121 ? 2.219 3.406 9.418 1.00 97.62 121 ARG A C 1
ATOM 884 O O . ARG A 1 121 ? 1.620 4.325 9.970 1.00 97.62 121 ARG A O 1
ATOM 891 N N . GLY A 1 122 ? 2.868 2.474 10.099 1.00 96.12 122 GLY A N 1
ATOM 892 C CA . GLY A 1 122 ? 2.964 2.470 11.549 1.00 96.12 122 GLY A CA 1
ATOM 893 C C . GLY A 1 122 ? 3.909 3.515 12.163 1.00 96.12 122 GLY A C 1
ATOM 894 O O . GLY A 1 122 ? 4.912 3.910 11.570 1.00 96.12 122 GLY A O 1
ATOM 895 N N . SER A 1 123 ? 3.643 3.868 13.422 1.00 93.75 123 SER A N 1
ATOM 896 C CA . SER A 1 123 ? 4.580 4.553 14.341 1.00 93.75 123 SER A CA 1
ATOM 897 C C . SER A 1 123 ? 5.287 3.616 15.314 1.00 93.75 123 SER A C 1
ATOM 899 O O . SER A 1 123 ? 6.508 3.615 15.372 1.00 93.75 123 SER A O 1
ATOM 901 N N . TRP A 1 124 ? 4.533 2.853 16.111 1.00 92.12 124 TRP A N 1
ATOM 902 C CA . TRP A 1 124 ? 5.073 1.960 17.150 1.00 92.12 124 TRP A CA 1
ATOM 903 C C . TRP A 1 124 ? 4.874 0.467 16.847 1.00 92.12 124 TRP A C 1
ATOM 905 O O . TRP A 1 124 ? 5.594 -0.374 17.377 1.00 92.12 124 TRP A O 1
ATOM 915 N N . ARG A 1 125 ? 3.919 0.141 15.970 1.00 95.56 125 ARG A N 1
ATOM 916 C CA . ARG A 1 125 ? 3.785 -1.154 15.289 1.00 95.56 125 ARG A CA 1
ATOM 917 C C . ARG A 1 125 ? 3.426 -0.931 13.830 1.00 95.56 125 ARG A C 1
ATOM 919 O O . ARG A 1 125 ? 2.827 0.096 13.520 1.00 95.56 125 ARG A O 1
ATOM 926 N N . ASP A 1 126 ? 3.731 -1.883 12.963 1.00 98.25 126 ASP A N 1
ATOM 927 C CA . ASP A 1 126 ? 3.325 -1.807 11.560 1.00 98.25 126 ASP A CA 1
ATOM 928 C C . ASP A 1 126 ? 1.793 -1.728 11.423 1.00 98.25 126 ASP A C 1
ATOM 930 O O . ASP A 1 126 ? 1.042 -2.297 12.224 1.00 98.25 126 ASP A O 1
ATOM 934 N N . THR A 1 127 ? 1.331 -1.019 10.394 1.00 98.62 127 THR A N 1
ATOM 935 C CA . THR A 1 127 ? -0.029 -1.205 9.873 1.00 98.62 127 THR A CA 1
ATOM 936 C C . THR A 1 127 ? -0.030 -2.508 9.085 1.00 98.62 127 THR A C 1
ATOM 938 O O . THR A 1 127 ? 0.851 -2.700 8.250 1.00 98.62 127 THR A O 1
ATOM 941 N N . MET A 1 128 ? -0.971 -3.413 9.342 1.00 98.69 128 MET A N 1
ATOM 942 C CA . MET A 1 128 ? -0.992 -4.743 8.729 1.00 98.69 128 MET A CA 1
ATOM 943 C C . MET A 1 128 ? -2.350 -5.048 8.110 1.00 98.69 128 MET A C 1
ATOM 945 O O . MET A 1 128 ? -3.382 -4.863 8.756 1.00 98.69 128 MET A O 1
ATOM 949 N N . ILE A 1 129 ? -2.325 -5.567 6.887 1.00 98.62 129 ILE A N 1
ATOM 950 C CA . ILE A 1 129 ? -3.493 -6.076 6.169 1.00 98.62 129 ILE A CA 1
ATOM 951 C C . ILE A 1 129 ? -3.266 -7.561 5.913 1.00 98.62 129 ILE A C 1
ATOM 953 O O . ILE A 1 129 ? -2.316 -7.917 5.214 1.00 98.62 129 ILE A O 1
ATOM 957 N N . GLY A 1 130 ? -4.098 -8.415 6.505 1.00 98.38 130 GLY A N 1
ATOM 958 C CA . GLY A 1 130 ? -4.004 -9.860 6.340 1.00 98.38 130 GLY A CA 1
ATOM 959 C C . GLY A 1 130 ? -4.428 -10.336 4.953 1.00 98.38 130 GLY A C 1
ATOM 960 O O . GLY A 1 130 ? -5.155 -9.646 4.232 1.00 98.38 130 GLY A O 1
ATOM 961 N N . ASP A 1 131 ? -3.970 -11.539 4.617 1.00 98.50 131 ASP A N 1
ATOM 962 C CA . ASP A 1 131 ? -4.176 -12.194 3.323 1.00 98.50 131 ASP A CA 1
ATOM 963 C C . ASP A 1 131 ? -5.652 -12.248 2.901 1.00 98.50 131 ASP A C 1
ATOM 965 O O . ASP A 1 131 ? -6.565 -12.201 3.732 1.00 98.50 131 ASP A O 1
ATOM 969 N N . ASP A 1 132 ? -5.880 -12.360 1.592 1.00 98.12 132 ASP A N 1
ATOM 970 C CA . ASP A 1 132 ? -7.202 -12.545 0.974 1.00 98.12 132 ASP A CA 1
ATOM 971 C C . ASP A 1 132 ? -8.206 -11.395 1.211 1.00 98.12 132 ASP A C 1
ATOM 973 O O . ASP A 1 132 ? -9.394 -11.510 0.904 1.00 98.12 132 ASP A O 1
ATOM 977 N N . THR A 1 133 ? -7.742 -10.256 1.724 1.00 98.19 133 THR A N 1
ATOM 978 C CA . THR A 1 133 ? -8.553 -9.062 1.996 1.00 98.19 133 THR A CA 1
ATOM 979 C C . THR A 1 133 ? -8.832 -8.245 0.732 1.00 98.19 133 THR A C 1
ATOM 981 O O . THR A 1 133 ? -7.935 -7.983 -0.067 1.00 98.19 133 THR A O 1
ATOM 984 N N . LYS A 1 134 ? -10.077 -7.792 0.551 1.00 98.38 134 LYS A N 1
ATOM 985 C CA . LYS A 1 134 ? -10.509 -6.935 -0.564 1.00 98.38 134 LYS A CA 1
ATOM 986 C C . LYS A 1 134 ? -10.952 -5.579 -0.035 1.00 98.38 134 LYS A C 1
ATOM 988 O O . LYS A 1 134 ? -11.867 -5.494 0.785 1.00 98.38 134 LYS A O 1
ATOM 993 N N . ILE A 1 135 ? -10.293 -4.529 -0.506 1.00 98.69 135 ILE A N 1
ATOM 994 C CA . ILE A 1 135 ? -10.517 -3.144 -0.103 1.00 98.69 135 ILE A CA 1
ATOM 995 C C . ILE A 1 135 ? -10.999 -2.386 -1.329 1.00 98.69 135 ILE A C 1
ATOM 997 O O . ILE A 1 135 ? -10.310 -2.339 -2.341 1.00 98.69 135 ILE A O 1
ATOM 1001 N N . ASP A 1 136 ? -12.184 -1.802 -1.249 1.00 98.69 136 ASP A N 1
ATOM 1002 C CA . ASP A 1 136 ? -12.782 -1.021 -2.326 1.00 98.69 136 ASP A CA 1
ATOM 1003 C C . ASP A 1 136 ? -12.137 0.380 -2.414 1.00 98.69 136 ASP A C 1
ATOM 1005 O O . ASP A 1 136 ? -11.144 0.700 -1.756 1.00 98.69 136 ASP A O 1
ATOM 1009 N N . ASN A 1 137 ? -12.680 1.218 -3.286 1.00 98.69 137 ASN A N 1
ATOM 1010 C CA . ASN A 1 137 ? -12.197 2.551 -3.592 1.00 98.69 137 ASN A CA 1
ATOM 1011 C C . ASN A 1 137 ? -12.422 3.533 -2.433 1.00 98.69 137 ASN A C 1
ATOM 1013 O O . ASN A 1 137 ? -13.418 3.457 -1.704 1.00 98.69 137 ASN A O 1
ATOM 1017 N N . LEU A 1 138 ? -11.552 4.544 -2.352 1.00 98.69 138 LEU A N 1
ATOM 1018 C CA . LEU A 1 138 ? -11.666 5.662 -1.406 1.00 98.69 138 LEU A CA 1
ATOM 1019 C C . LEU A 1 138 ? -11.750 5.219 0.064 1.00 98.69 138 LEU A C 1
ATOM 1021 O O . LEU A 1 138 ? -12.442 5.851 0.862 1.00 98.69 138 LEU A O 1
ATOM 1025 N N . VAL A 1 139 ? -11.082 4.124 0.424 1.00 98.81 139 VAL A N 1
ATOM 1026 C CA . VAL A 1 139 ? -10.982 3.665 1.813 1.00 98.81 139 VAL A CA 1
ATOM 1027 C C . VAL A 1 139 ? -9.805 4.359 2.500 1.00 98.81 139 VAL A C 1
ATOM 1029 O O . VAL A 1 139 ? -8.758 4.571 1.890 1.00 98.81 139 VAL A O 1
ATOM 1032 N N . GLN A 1 140 ? -9.973 4.696 3.779 1.00 98.62 140 GLN A N 1
ATOM 1033 C CA . GLN A 1 140 ? -8.900 5.194 4.642 1.00 98.62 140 GLN A CA 1
ATOM 1034 C C . GLN A 1 140 ? -8.558 4.150 5.708 1.00 98.62 140 GLN A C 1
ATOM 1036 O O . GLN A 1 140 ? -9.430 3.738 6.477 1.00 98.62 140 GLN A O 1
ATOM 1041 N N . ILE A 1 141 ? -7.279 3.782 5.801 1.00 98.44 141 ILE A N 1
ATOM 1042 C CA . ILE A 1 141 ? -6.729 2.930 6.860 1.00 98.44 141 ILE A CA 1
ATOM 1043 C C . ILE A 1 141 ? -5.630 3.706 7.586 1.00 98.44 141 ILE A C 1
ATOM 1045 O O . ILE A 1 141 ? -4.563 3.938 7.025 1.00 98.44 141 ILE A O 1
ATOM 1049 N N . GLY A 1 142 ? -5.898 4.096 8.833 1.00 97.75 142 GLY A N 1
ATOM 1050 C CA . GLY A 1 142 ? -4.964 4.867 9.653 1.00 97.75 142 GLY A CA 1
ATOM 1051 C C . GLY A 1 142 ? -3.756 4.072 10.160 1.00 97.75 142 GLY A C 1
ATOM 1052 O O . GLY A 1 142 ? -3.641 2.853 9.989 1.00 97.75 142 GLY A O 1
ATOM 1053 N N . HIS A 1 143 ? -2.859 4.776 10.849 1.00 97.06 143 HIS A N 1
ATOM 1054 C CA . HIS A 1 143 ? -1.610 4.227 11.364 1.00 97.06 143 HIS A CA 1
ATOM 1055 C C . HIS A 1 143 ? -1.845 3.091 12.363 1.00 97.06 143 HIS A C 1
ATOM 1057 O O . HIS A 1 143 ? -2.766 3.116 13.180 1.00 97.06 143 HIS A O 1
ATOM 1063 N N . ASN A 1 144 ? -0.948 2.108 12.372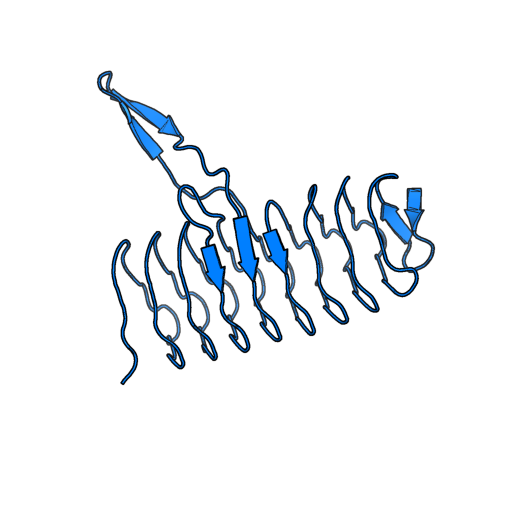 1.00 97.38 144 ASN A N 1
ATOM 1064 C CA . ASN A 1 144 ? -1.000 0.942 13.252 1.00 97.38 144 ASN A CA 1
ATOM 1065 C C . ASN A 1 144 ? -2.292 0.117 13.141 1.00 97.38 144 ASN A C 1
ATOM 1067 O O . ASN A 1 144 ? -2.561 -0.645 14.057 1.00 97.38 144 ASN A O 1
ATOM 1071 N N . VAL A 1 145 ? -3.149 0.251 12.132 1.00 98.31 145 VAL A N 1
ATOM 1072 C CA . VAL A 1 145 ? -4.318 -0.641 12.055 1.00 98.31 145 VAL A CA 1
ATOM 1073 C C . VAL A 1 145 ? -3.837 -2.079 11.812 1.00 98.31 145 VAL A C 1
ATOM 1075 O O . VAL A 1 145 ? -2.925 -2.299 11.024 1.00 98.31 145 VAL A O 1
ATOM 1078 N N . VAL A 1 146 ? -4.418 -3.067 12.499 1.00 98.56 146 VAL A N 1
ATOM 1079 C CA . VAL A 1 146 ? -4.262 -4.491 12.139 1.00 98.56 146 VAL A CA 1
ATOM 1080 C C . VAL A 1 146 ? -5.609 -5.018 11.686 1.00 98.56 146 VAL A C 1
ATOM 1082 O O . VAL A 1 146 ? -6.553 -5.064 12.474 1.00 98.56 146 VAL A O 1
ATOM 1085 N N . ILE A 1 147 ? -5.671 -5.412 10.422 1.00 98.38 147 ILE A N 1
ATOM 1086 C CA . ILE A 1 147 ? -6.791 -6.125 9.819 1.00 98.38 147 ILE A CA 1
ATOM 1087 C C . ILE A 1 147 ? -6.365 -7.581 9.661 1.00 98.38 147 ILE A C 1
ATOM 1089 O O . ILE A 1 147 ? -5.286 -7.854 9.132 1.00 98.38 147 ILE A O 1
ATOM 1093 N N . GLY A 1 148 ? -7.202 -8.498 10.140 1.00 97.81 148 GLY A N 1
ATOM 1094 C CA . GLY A 1 148 ? -7.048 -9.933 9.927 1.00 97.81 148 GLY A CA 1
ATOM 1095 C C . GLY A 1 148 ? -7.186 -10.342 8.457 1.00 97.81 148 GLY A C 1
ATOM 1096 O O . GLY A 1 148 ? -7.079 -9.529 7.540 1.00 97.81 148 GLY A O 1
ATOM 1097 N N . LYS A 1 149 ? -7.418 -11.630 8.226 1.00 97.75 149 LYS A N 1
ATOM 1098 C CA . LYS A 1 149 ? -7.538 -12.211 6.882 1.00 97.75 149 LYS A CA 1
ATOM 1099 C C . LYS A 1 149 ? -8.971 -12.191 6.361 1.00 97.75 149 LYS A C 1
ATOM 1101 O O . LYS A 1 149 ? -9.923 -12.122 7.144 1.00 97.75 149 LYS A O 1
ATOM 1106 N N . CYS A 1 150 ? -9.121 -12.331 5.046 1.00 97.25 150 CYS A N 1
ATOM 1107 C CA . CYS A 1 150 ? -10.403 -12.560 4.372 1.00 97.25 150 CYS A CA 1
ATOM 1108 C C . CYS A 1 150 ? -11.449 -11.462 4.636 1.00 97.25 150 CYS A C 1
ATOM 1110 O O . CYS A 1 150 ? -12.628 -11.749 4.856 1.00 97.25 150 CYS A O 1
ATOM 1112 N N . TYR A 1 151 ? -11.022 -10.200 4.639 1.00 97.19 151 TYR A N 1
ATOM 1113 C CA . TYR A 1 151 ? -11.922 -9.060 4.799 1.00 97.19 151 TYR A CA 1
ATOM 1114 C C . TYR A 1 151 ? -12.581 -8.634 3.494 1.00 97.19 151 TYR A C 1
ATOM 1116 O O . TYR A 1 151 ? -11.961 -8.679 2.433 1.00 97.19 151 TYR A O 1
ATOM 1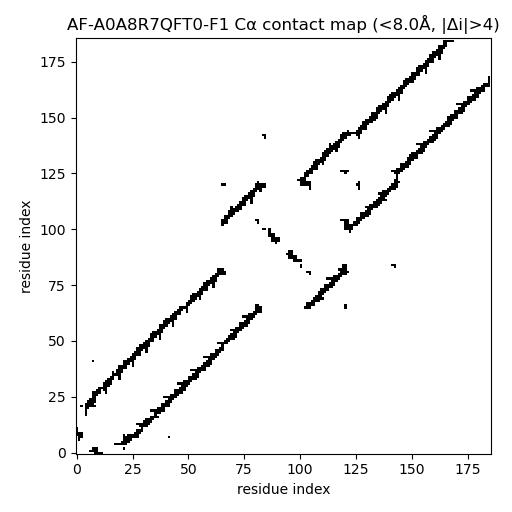124 N N . LEU A 1 152 ? -13.798 -8.100 3.598 1.00 98.06 152 LEU A N 1
ATOM 1125 C CA . LEU A 1 152 ? -14.424 -7.311 2.536 1.00 98.06 152 LEU A CA 1
ATOM 1126 C C . LEU A 1 152 ? -14.711 -5.908 3.073 1.00 98.06 152 LEU A C 1
ATOM 1128 O O . LEU A 1 152 ? -15.533 -5.741 3.973 1.00 98.06 152 LEU A O 1
ATOM 1132 N N . ILE A 1 153 ? -14.027 -4.901 2.536 1.00 98.31 153 ILE A N 1
ATOM 1133 C CA . ILE A 1 153 ? -14.128 -3.507 2.977 1.00 98.31 153 ILE A CA 1
ATOM 1134 C C . ILE A 1 153 ? -14.689 -2.682 1.826 1.00 98.31 153 ILE A C 1
ATOM 1136 O O . ILE A 1 153 ? -13.991 -2.410 0.854 1.00 98.31 153 ILE A O 1
ATOM 1140 N N . CYS A 1 154 ? -15.963 -2.307 1.923 1.00 98.50 154 CYS A N 1
ATOM 1141 C CA . CYS A 1 154 ? -16.650 -1.537 0.891 1.00 98.50 154 CYS A CA 1
ATOM 1142 C C . CYS A 1 154 ? -16.179 -0.076 0.827 1.00 98.50 154 CYS A C 1
ATOM 1144 O O . CYS A 1 154 ? -15.520 0.439 1.731 1.00 98.50 154 CYS A O 1
ATOM 1146 N N . GLY A 1 155 ? -16.559 0.606 -0.254 1.00 98.00 155 GLY A N 1
ATOM 1147 C CA . GLY A 1 155 ? -16.071 1.944 -0.548 1.00 98.00 155 GLY A CA 1
ATOM 1148 C C . GLY A 1 155 ? -16.379 2.961 0.546 1.00 98.00 155 GLY A C 1
ATOM 1149 O O . GLY A 1 155 ? -17.416 2.911 1.221 1.00 98.00 155 GLY A O 1
ATOM 1150 N N . GLN A 1 156 ? -15.471 3.927 0.683 1.00 98.06 156 GLN A N 1
ATOM 1151 C CA . GLN A 1 156 ? -15.575 5.032 1.640 1.00 98.06 156 GLN A CA 1
ATOM 1152 C C . GLN A 1 156 ? -15.584 4.609 3.119 1.00 98.06 156 GLN A C 1
ATOM 1154 O O . GLN A 1 156 ? -15.984 5.400 3.974 1.00 98.06 156 GLN A O 1
ATOM 1159 N N . VAL A 1 157 ? -15.169 3.381 3.443 1.00 98.81 157 VAL A N 1
ATOM 1160 C CA . VAL A 1 157 ? -14.904 2.986 4.832 1.00 98.81 157 VAL A CA 1
ATOM 1161 C C . VAL A 1 157 ? -13.700 3.756 5.373 1.00 98.81 157 VAL A C 1
ATOM 1163 O O . VAL A 1 157 ? -12.702 3.943 4.679 1.00 98.81 157 VAL A O 1
ATOM 1166 N N . GLY A 1 158 ? -13.791 4.191 6.629 1.00 98.56 158 GLY A N 1
ATOM 1167 C CA . GLY A 1 158 ? -12.691 4.825 7.350 1.00 98.56 158 GLY A CA 1
ATOM 1168 C C . GLY A 1 158 ? -12.360 4.068 8.630 1.00 98.56 158 GLY A C 1
ATOM 1169 O O . GLY A 1 158 ? -13.230 3.868 9.477 1.00 98.56 158 GLY A O 1
ATOM 1170 N N . ILE A 1 159 ? -11.102 3.669 8.793 1.00 98.38 159 ILE A N 1
ATOM 1171 C CA . ILE A 1 159 ? -10.606 2.987 9.990 1.00 98.38 159 ILE A CA 1
ATOM 1172 C C . ILE A 1 159 ? -9.553 3.875 10.640 1.00 98.38 159 ILE A C 1
ATOM 1174 O O . ILE A 1 159 ? -8.469 4.063 10.090 1.00 98.38 159 ILE A O 1
ATOM 1178 N N . ALA A 1 160 ? -9.879 4.441 11.800 1.00 97.38 160 ALA A N 1
ATOM 1179 C CA . ALA A 1 160 ? -8.953 5.286 12.537 1.00 97.38 160 ALA A CA 1
ATOM 1180 C C . ALA A 1 160 ? -7.827 4.469 13.199 1.00 97.38 160 ALA A C 1
ATOM 1182 O O . ALA A 1 160 ? -7.904 3.245 13.348 1.00 97.38 160 ALA A O 1
ATOM 1183 N N . GLY A 1 161 ? -6.758 5.173 13.576 1.00 96.00 161 GLY A N 1
ATOM 1184 C CA . GLY A 1 161 ? -5.489 4.572 13.972 1.00 96.00 161 GLY A CA 1
ATOM 1185 C C . GLY A 1 161 ? -5.580 3.574 15.131 1.00 96.00 161 GLY A C 1
ATOM 1186 O O . GLY A 1 161 ? -6.395 3.675 16.046 1.00 96.00 161 GLY A O 1
ATOM 1187 N N . SER A 1 162 ? -4.680 2.596 15.121 1.00 96.62 162 SER A N 1
ATOM 1188 C CA . SER A 1 162 ? -4.509 1.592 16.178 1.00 96.62 162 SER A CA 1
ATOM 1189 C C . SER A 1 162 ? -5.713 0.681 16.446 1.00 96.62 162 SER A C 1
ATOM 1191 O O . SER A 1 162 ? -5.704 -0.033 17.452 1.00 96.62 162 SER A O 1
ATOM 1193 N N . ALA A 1 163 ? -6.712 0.642 15.561 1.00 98.00 163 ALA A N 1
ATOM 1194 C CA . ALA A 1 163 ? -7.749 -0.382 15.608 1.00 98.00 163 ALA A CA 1
ATOM 1195 C C . ALA A 1 163 ? -7.165 -1.788 15.343 1.00 98.00 163 ALA A C 1
ATOM 1197 O O . ALA A 1 163 ? -6.148 -1.946 14.657 1.00 98.00 163 ALA A O 1
ATOM 1198 N N . THR A 1 164 ? -7.797 -2.817 15.906 1.00 98.06 164 THR A N 1
ATOM 1199 C CA . THR A 1 164 ? -7.454 -4.231 15.670 1.00 98.06 164 THR A CA 1
ATOM 1200 C C . THR A 1 164 ? -8.716 -5.004 15.315 1.00 98.06 164 THR A C 1
ATOM 1202 O O . THR A 1 164 ? -9.687 -4.968 16.067 1.00 98.06 164 THR A O 1
ATOM 1205 N N . LEU A 1 165 ? -8.738 -5.672 14.167 1.00 97.44 165 LEU A N 1
ATOM 1206 C CA . LEU A 1 165 ? -9.932 -6.329 13.655 1.00 97.44 165 LEU A CA 1
ATOM 1207 C C . LEU A 1 165 ? -9.622 -7.803 13.312 1.00 97.44 165 LEU A C 1
ATOM 1209 O O . LEU A 1 165 ? -8.682 -8.077 12.568 1.00 97.44 165 LEU A O 1
ATOM 1213 N N . SER A 1 166 ? -10.384 -8.746 13.877 1.00 96.19 166 SER A N 1
ATOM 1214 C CA . SER A 1 166 ? -10.223 -10.211 13.711 1.00 96.19 166 SER A CA 1
ATOM 1215 C C . SER A 1 166 ? -10.642 -10.719 12.331 1.00 96.19 166 SER A C 1
ATOM 1217 O O . SER A 1 166 ? -11.355 -10.024 11.642 1.00 96.19 166 SER A O 1
ATOM 1219 N N . ASP A 1 167 ? -10.286 -11.929 11.918 1.00 97.50 167 ASP A N 1
ATOM 1220 C CA . ASP A 1 167 ? -10.545 -12.437 10.555 1.00 97.50 167 ASP A CA 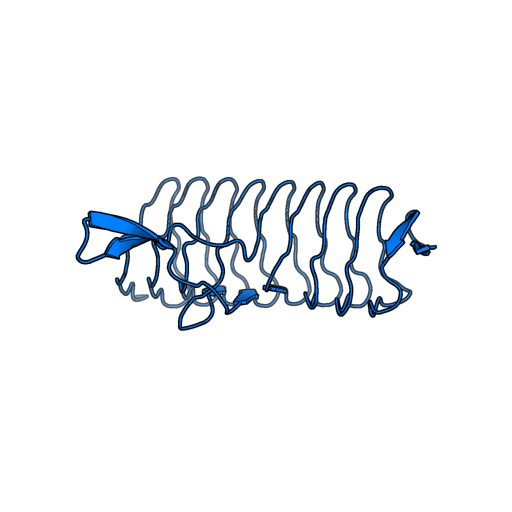1
ATOM 1221 C C . ASP A 1 167 ? -12.035 -12.463 10.114 1.00 97.50 167 ASP A C 1
ATOM 1223 O O . ASP A 1 167 ? -12.947 -12.537 10.937 1.00 97.50 167 ASP A O 1
ATOM 1227 N N . TYR A 1 168 ? -12.275 -12.491 8.796 1.00 96.69 168 TYR A N 1
ATOM 1228 C CA . TYR A 1 168 ? -13.581 -12.759 8.159 1.00 96.69 168 TYR A CA 1
ATOM 1229 C C . TYR A 1 168 ? -14.701 -11.742 8.436 1.00 96.69 168 TYR A C 1
ATOM 1231 O O . TYR A 1 168 ? -15.876 -12.110 8.534 1.00 96.69 168 TYR A O 1
ATOM 1239 N N . ILE A 1 169 ? -14.376 -10.452 8.544 1.00 95.81 169 ILE A N 1
ATOM 1240 C CA . ILE A 1 169 ? -15.385 -9.400 8.742 1.00 95.81 169 ILE A CA 1
ATOM 1241 C C . ILE A 1 169 ? -15.680 -8.667 7.428 1.00 95.81 169 ILE A C 1
ATOM 1243 O O . ILE A 1 169 ? -14.806 -8.419 6.596 1.00 95.81 169 ILE A O 1
ATOM 1247 N N . VAL A 1 170 ? -16.949 -8.290 7.267 1.00 97.31 170 VAL A N 1
ATOM 1248 C CA . VAL A 1 170 ? -17.426 -7.431 6.182 1.00 97.31 170 VAL A CA 1
ATOM 1249 C C . VAL A 1 170 ? -17.760 -6.054 6.746 1.00 97.31 170 VAL A C 1
ATOM 1251 O O . VAL A 1 170 ? -18.591 -5.931 7.647 1.00 97.31 170 VAL A O 1
ATOM 1254 N N . LEU A 1 171 ? -17.138 -5.013 6.196 1.00 97.44 171 LEU A N 1
ATOM 1255 C CA . LEU A 1 171 ? -17.454 -3.619 6.489 1.00 97.44 171 LEU A CA 1
ATOM 1256 C C . LEU A 1 171 ? -18.236 -3.035 5.313 1.00 97.44 171 LEU A C 1
ATOM 1258 O O . LEU A 1 171 ? -17.699 -2.868 4.219 1.00 97.44 171 LEU A O 1
ATOM 1262 N N . GLY A 1 172 ? -19.514 -2.733 5.547 1.00 97.94 172 GLY A N 1
ATOM 1263 C CA . GLY A 1 172 ? -20.371 -2.086 4.556 1.00 97.94 172 GLY A CA 1
ATOM 1264 C C . GLY A 1 172 ? -19.897 -0.675 4.196 1.00 97.94 172 GLY A C 1
ATOM 1265 O O . GLY A 1 172 ? -19.085 -0.071 4.897 1.00 97.94 172 GLY A O 1
ATOM 1266 N N . GLY A 1 173 ? -20.415 -0.138 3.089 1.00 97.31 173 GLY A N 1
ATOM 1267 C CA . GLY A 1 173 ? -19.993 1.170 2.585 1.00 97.31 173 GLY A CA 1
ATOM 1268 C C . GLY A 1 173 ? -20.171 2.274 3.629 1.00 97.31 173 GLY A C 1
ATOM 1269 O O . GLY A 1 173 ? -21.191 2.322 4.318 1.00 97.31 173 GLY A O 1
ATOM 1270 N N . ARG A 1 174 ? -19.181 3.170 3.727 1.00 97.12 174 ARG A N 1
ATOM 1271 C CA . ARG A 1 174 ? -19.151 4.298 4.683 1.00 97.12 174 ARG A CA 1
ATOM 1272 C C . ARG A 1 174 ? -19.171 3.928 6.169 1.00 97.12 174 ARG A C 1
ATOM 1274 O O . ARG A 1 174 ? -19.457 4.789 7.001 1.00 97.12 174 ARG A O 1
ATOM 1281 N N . VAL A 1 175 ? -18.862 2.685 6.536 1.00 98.31 175 VAL A N 1
ATOM 1282 C CA . VAL A 1 175 ? -18.600 2.360 7.945 1.00 98.31 175 VAL A CA 1
ATOM 1283 C C . VAL A 1 175 ? -17.394 3.164 8.441 1.00 98.31 175 VAL A C 1
ATOM 1285 O O . VAL A 1 175 ? -16.390 3.293 7.744 1.00 98.31 175 VAL A O 1
ATOM 1288 N N . ALA A 1 176 ? -17.493 3.694 9.659 1.00 98.06 176 ALA A N 1
ATOM 1289 C CA . ALA A 1 176 ? -16.399 4.370 10.342 1.00 98.06 176 ALA A CA 1
ATOM 1290 C C . ALA A 1 176 ? -16.049 3.623 11.633 1.00 98.06 176 ALA A C 1
ATOM 1292 O O . ALA A 1 176 ? -16.927 3.329 12.446 1.00 98.06 176 ALA A O 1
ATOM 1293 N N . ILE A 1 177 ? -14.766 3.329 11.824 1.00 98.06 177 ILE A N 1
ATOM 1294 C CA . ILE A 1 177 ? -14.234 2.659 13.011 1.00 98.06 177 ILE A CA 1
ATOM 1295 C C . ILE A 1 177 ? -13.354 3.651 13.769 1.00 98.06 177 ILE A C 1
ATOM 1297 O O . ILE A 1 177 ? -12.441 4.245 13.198 1.00 98.06 177 ILE A O 1
ATOM 1301 N N . ARG A 1 178 ? -13.643 3.825 15.062 1.00 97.19 178 ARG A N 1
ATOM 1302 C CA . ARG A 1 178 ? -12.874 4.678 15.980 1.00 97.19 178 ARG A CA 1
ATOM 1303 C C . ARG A 1 178 ? -11.475 4.104 16.244 1.00 97.19 178 ARG A C 1
ATOM 1305 O O . ARG A 1 178 ? -11.268 2.899 16.156 1.00 97.19 178 ARG A O 1
ATOM 1312 N N . ASP A 1 179 ? -10.542 4.965 16.624 1.00 95.50 179 ASP A N 1
ATOM 1313 C CA . ASP A 1 179 ? -9.198 4.605 17.051 1.00 95.50 179 ASP A CA 1
ATOM 1314 C C . ASP A 1 179 ? -9.187 3.729 18.317 1.00 95.50 179 ASP A C 1
ATOM 1316 O O . ASP A 1 179 ? -10.103 3.756 19.144 1.00 95.50 179 ASP A O 1
ATOM 1320 N N . HIS A 1 180 ? -8.128 2.928 18.464 1.00 95.62 180 HIS A N 1
ATOM 1321 C CA . HIS A 1 180 ? -7.865 2.100 19.653 1.00 95.62 180 HIS A CA 1
ATOM 1322 C C . HIS A 1 180 ? -8.992 1.128 20.059 1.00 95.62 180 HIS A C 1
ATOM 1324 O O . HIS A 1 180 ? -9.111 0.757 21.229 1.00 95.62 180 HIS A O 1
ATOM 1330 N N . VAL A 1 181 ? -9.825 0.691 19.112 1.00 98.00 181 VAL A N 1
ATOM 1331 C CA . VAL A 1 181 ? -10.857 -0.329 19.356 1.00 98.00 181 VAL A CA 1
ATOM 1332 C C . VAL A 1 181 ? -10.425 -1.705 18.862 1.00 98.00 181 VAL A C 1
ATOM 1334 O O . VAL A 1 181 ? -9.555 -1.835 18.002 1.00 98.00 181 VAL A O 1
ATOM 1337 N N . SER A 1 182 ? -11.058 -2.744 19.405 1.00 97.12 182 SER A N 1
ATOM 1338 C CA . SER A 1 182 ? -10.944 -4.114 18.903 1.00 97.12 182 SER A CA 1
ATOM 1339 C C . SER A 1 182 ? -12.298 -4.597 18.395 1.00 97.12 182 SER A C 1
ATOM 1341 O O . SER A 1 182 ? -13.298 -4.439 19.096 1.00 97.12 182 SER A O 1
ATOM 1343 N N . ILE A 1 183 ? -12.335 -5.174 17.193 1.00 94.75 183 ILE A N 1
ATOM 1344 C CA . ILE A 1 183 ? -13.534 -5.781 16.603 1.00 94.75 183 ILE A CA 1
ATOM 1345 C C . ILE A 1 183 ? -13.291 -7.280 16.479 1.00 94.75 183 ILE A C 1
ATOM 1347 O O . ILE A 1 183 ? -12.396 -7.706 15.752 1.00 94.75 183 ILE A O 1
ATOM 1351 N N . ALA A 1 184 ? -14.087 -8.064 17.202 1.00 91.88 184 ALA A N 1
ATOM 1352 C CA . ALA A 1 184 ? -14.033 -9.517 17.157 1.00 91.88 184 ALA A CA 1
ATOM 1353 C C . ALA A 1 184 ? -14.914 -10.072 16.031 1.00 91.88 184 ALA A C 1
ATOM 1355 O O . ALA A 1 184 ? -15.956 -9.498 15.702 1.00 91.88 184 ALA A O 1
ATOM 1356 N N . SER A 1 185 ? -14.504 -11.211 15.478 1.00 84.94 185 SER A N 1
ATOM 1357 C CA . SER A 1 185 ? -15.355 -12.046 14.638 1.00 84.94 185 SER A CA 1
ATOM 1358 C C . SER A 1 185 ? -16.378 -12.800 15.496 1.00 84.94 185 SER A C 1
ATOM 1360 O O . SER A 1 185 ? -16.267 -12.850 16.725 1.00 84.94 185 SER A O 1
ATOM 1362 N N . LYS A 1 186 ? -17.410 -13.342 14.845 1.00 65.00 186 LYS A N 1
ATOM 1363 C CA . LYS A 1 186 ? -18.398 -14.211 15.492 1.00 65.00 186 LYS A CA 1
ATOM 1364 C C . LYS A 1 186 ? -17.856 -15.625 15.678 1.00 65.00 186 LYS A C 1
ATOM 1366 O O . LYS A 1 186 ? -17.124 -16.082 14.774 1.00 65.00 186 LYS A O 1
#

Secondary structure (DSSP, 8-state):
-B-TTTB-EE-TT-EE-TT-EEBTT-EE-TT-EE-TT-EE-TT-EE-TT-EE-TT-EE-TT-EE-SEEE-SS-EEPTT-EEEE----EEE-TTS-EEEPP--S-EEE-TT-EE-TT-EEEPPSSS-EEE-TT-EE-TT-EE-TT-EE-SS-EE-TT-EE-TT-EE-SS-EE-TT-EE-TT-EE---

pLDDT: mean 96.53, std 4.08, range [65.0, 98.81]

Organism: Triticum urartu (NCBI:txid4572)